Protein AF-A0A6M3JJK5-F1 (afdb_monomer_lite)

Sequence (252 aa):
ACDTSFIPKLIDKKKLRIALQEMTNPITDNRIQKSIEYWNSKGKPFPKHCIQNSKIIKRINSLLRRKIKREQLTLSKIVEATDLYYEFITSPLTTISKSVSMSQFILFDDTYVTKVKGKKIEIISWLDECLKGRDYLFKTYGKYVKNTNPELTEKIWKLWKDKKLYSNNKDATYMENNFRIAADKTATFIVENSHRIKLGRLEKTPLMFINYVFNAALNGGDTERIRPGSISNDYFYSEILPTYLKKNGFMN

pLDDT: mean 81.22, std 14.41, range [38.0, 96.38]

Secondary structure (DSSP, 8-state):
------------HHHHHHHHHHHSS----HHHHHHHHHHHHT-TTSPP---SS-HHHHHHHHHHHHHHHHH---HHHHHHHHHHHHHHHHSTT---SS---HHHHH---TT--EEETTEEE--S-HHHHHHT-HHHHHHHHS-PPP-S-HHHHHHHHHHHHHTTTTTT---HHHHHHHHHHHHHHHHHHHHHTTTTB-S-TTTTSHHHHHHHHHHHHHTTS-TTS--GGGTTSHHIIIIIHHHHHHHTTSB-

Organism: NCBI:txid1070528

Foldseek 3Di:
DDDDDPDPPPDPVVVVVVVVVVVVPPPQPVLLVVLLVLQQVLDPPEDHDDCPPDPVSVLSSVLVVCCCVPVVDDSVLSNQLSVLLSCQVPDPFAQWPGDDYSSVQSANDPPDFTQAPNDGDDDGHSSVQCSVDNVSNCVPRTNADDQPPVVQLVLLVVVCVVLVLPPDDPDPRSLSRLSSLLLVLLQVLLVVQVVFFPDDPVCSDSSNVVVLLVVLQCVPPCSNPRDSNCSNDPCSSVPSSQVSCVVVVRGD

Radius of gyration: 28.95 Å; chains: 1; bounding box: 74×27×110 Å

Structure (mmCIF, N/CA/C/O backbone):
data_AF-A0A6M3JJK5-F1
#
_entry.id   AF-A0A6M3JJK5-F1
#
loop_
_atom_site.group_PDB
_atom_site.id
_atom_site.type_symbol
_atom_site.label_atom_id
_atom_site.label_alt_id
_atom_site.label_comp_id
_atom_site.label_asym_id
_atom_site.label_entity_id
_atom_site.label_seq_id
_atom_site.pdbx_PDB_ins_code
_atom_site.Cartn_x
_atom_site.Cartn_y
_atom_site.Cartn_z
_atom_site.occupancy
_atom_site.B_iso_or_equiv
_atom_site.auth_seq_id
_atom_site.auth_comp_id
_atom_site.auth_asym_id
_atom_site.auth_atom_id
_atom_site.pdbx_PDB_model_num
ATOM 1 N N . ALA A 1 1 ? -47.079 -3.041 78.532 1.00 42.69 1 ALA A N 1
ATOM 2 C CA . ALA A 1 1 ? -46.567 -2.064 77.554 1.00 42.69 1 ALA A CA 1
ATOM 3 C C . ALA A 1 1 ? -45.743 -2.836 76.534 1.00 42.69 1 ALA A C 1
ATOM 5 O O . ALA A 1 1 ? -44.725 -3.395 76.917 1.00 42.69 1 ALA A O 1
ATOM 6 N N . CYS A 1 2 ? -46.234 -2.983 75.302 1.00 38.00 2 CYS A N 1
ATOM 7 C CA . CYS A 1 2 ? -45.480 -3.611 74.216 1.00 38.00 2 CYS A CA 1
ATOM 8 C C . CYS A 1 2 ? -44.881 -2.510 73.348 1.00 38.00 2 CYS A C 1
ATOM 10 O O . CYS A 1 2 ? -45.579 -1.585 72.937 1.00 38.00 2 CYS A O 1
ATOM 12 N N . ASP A 1 3 ? -43.576 -2.630 73.160 1.00 40.03 3 ASP A N 1
ATOM 13 C CA . ASP A 1 3 ? -42.671 -1.649 72.592 1.00 40.03 3 ASP A CA 1
ATOM 14 C C . ASP A 1 3 ? -42.948 -1.453 71.095 1.00 40.03 3 ASP A C 1
ATOM 16 O O . ASP A 1 3 ? -42.765 -2.350 70.268 1.00 40.03 3 ASP A O 1
ATOM 20 N N . THR A 1 4 ? -43.445 -0.272 70.747 1.00 45.28 4 THR A N 1
ATOM 21 C CA . THR A 1 4 ? -43.534 0.205 69.372 1.00 45.28 4 THR A CA 1
ATOM 22 C C . THR A 1 4 ? -42.221 0.878 69.012 1.00 45.28 4 THR A C 1
ATOM 24 O O . THR A 1 4 ? -41.920 1.928 69.572 1.00 45.28 4 THR A O 1
ATOM 27 N N . SER A 1 5 ? -41.498 0.331 68.030 1.00 41.41 5 SER A N 1
ATOM 28 C CA . SER A 1 5 ? -40.896 1.068 66.899 1.00 41.41 5 SER A CA 1
ATOM 29 C C . SER A 1 5 ? -39.566 0.464 66.432 1.00 41.41 5 SER A C 1
ATOM 31 O O . SER A 1 5 ? -38.472 0.914 66.760 1.00 41.41 5 SER A O 1
ATOM 33 N N . PHE A 1 6 ? -39.650 -0.524 65.541 1.00 43.56 6 PHE A N 1
ATOM 34 C CA . PHE A 1 6 ? -38.542 -0.803 64.633 1.00 43.56 6 PHE A CA 1
ATOM 35 C C . PHE A 1 6 ? -38.636 0.200 63.477 1.00 43.56 6 PHE A C 1
ATOM 37 O O . PHE A 1 6 ? -39.333 -0.035 62.493 1.00 43.56 6 PHE A O 1
ATOM 44 N N . ILE A 1 7 ? -37.995 1.362 63.616 1.00 40.81 7 ILE A N 1
ATOM 45 C CA . ILE A 1 7 ? -37.797 2.289 62.495 1.00 40.81 7 ILE A CA 1
ATOM 46 C C . ILE A 1 7 ? -36.499 1.865 61.800 1.00 40.81 7 ILE A C 1
ATOM 48 O O . ILE A 1 7 ? -35.428 1.984 62.403 1.00 40.81 7 ILE A O 1
ATOM 52 N N . PRO A 1 8 ? -36.530 1.376 60.546 1.00 46.81 8 PRO A N 1
ATOM 53 C CA . PRO A 1 8 ? -35.301 1.095 59.823 1.00 46.81 8 PRO A CA 1
ATOM 54 C C . PRO A 1 8 ? -34.540 2.407 59.632 1.00 46.81 8 PRO A C 1
ATOM 56 O O . PRO A 1 8 ? -35.089 3.381 59.113 1.00 46.81 8 PRO A O 1
ATOM 59 N N . LYS A 1 9 ? -33.269 2.436 60.054 1.00 55.72 9 LYS A N 1
ATOM 60 C CA . LYS A 1 9 ? -32.358 3.558 59.797 1.00 55.72 9 LYS A CA 1
ATOM 61 C C . LYS A 1 9 ? -32.434 3.920 58.314 1.00 55.72 9 LYS A C 1
ATOM 63 O O . LYS A 1 9 ? -32.141 3.081 57.464 1.00 55.72 9 LYS A O 1
ATOM 68 N N . LEU A 1 10 ? -32.825 5.165 58.031 1.00 51.75 10 LEU A N 1
ATOM 69 C CA . LEU A 1 10 ? -32.810 5.766 56.700 1.00 51.75 10 LEU A CA 1
ATOM 70 C C . LEU A 1 10 ? -31.465 5.464 56.036 1.00 51.75 10 LEU A C 1
ATOM 72 O O . LEU A 1 10 ? -30.429 6.010 56.417 1.00 51.75 10 LEU A O 1
ATOM 76 N N . ILE A 1 11 ? -31.490 4.559 55.059 1.00 59.38 11 ILE A N 1
ATOM 77 C CA . ILE A 1 11 ? -30.333 4.266 54.225 1.00 59.38 11 ILE A CA 1
ATOM 78 C C . ILE A 1 11 ? -29.973 5.577 53.529 1.00 59.38 11 ILE A C 1
ATOM 80 O O . ILE A 1 11 ? -30.791 6.156 52.811 1.00 59.38 11 ILE A O 1
ATOM 84 N N . ASP A 1 12 ? -28.758 6.059 53.785 1.00 73.06 12 ASP A N 1
ATOM 85 C CA . ASP A 1 12 ? -28.222 7.280 53.196 1.00 73.06 12 ASP A CA 1
ATOM 86 C C . ASP A 1 12 ? -28.379 7.210 51.670 1.00 73.06 12 ASP A C 1
ATOM 88 O O . ASP A 1 12 ? -27.720 6.416 50.991 1.00 73.06 12 ASP A O 1
ATOM 92 N N . LYS A 1 13 ? -29.277 8.042 51.124 1.00 64.75 13 LYS A N 1
ATOM 93 C CA . LYS A 1 13 ? -29.581 8.099 49.688 1.00 64.75 13 LYS A CA 1
ATOM 94 C C . LYS A 1 13 ? -28.320 8.311 48.850 1.00 64.75 13 LYS A C 1
ATOM 96 O O . LYS A 1 13 ? -28.284 7.871 47.703 1.00 64.75 13 LYS A O 1
ATOM 101 N N . LYS A 1 14 ? -27.277 8.946 49.400 1.00 66.25 14 LYS A N 1
ATOM 102 C CA . LYS A 1 14 ? -25.984 9.118 48.730 1.00 66.25 14 LYS A CA 1
ATOM 103 C C . LYS A 1 14 ? -25.238 7.789 48.624 1.00 66.25 14 LYS A C 1
ATOM 105 O O . LYS A 1 14 ? -24.772 7.462 47.537 1.00 66.25 14 LYS A O 1
ATOM 110 N N . LYS A 1 15 ? -25.196 6.994 49.697 1.00 69.25 15 LYS A N 1
ATOM 111 C CA . LYS A 1 15 ? -24.622 5.638 49.680 1.00 69.25 15 LYS A CA 1
ATOM 112 C C . LYS A 1 15 ? -25.417 4.697 48.783 1.00 69.25 15 LYS A C 1
ATOM 114 O O . LYS A 1 15 ? -24.808 3.959 48.023 1.00 69.25 15 LYS A O 1
ATOM 119 N N . LEU A 1 16 ? -26.750 4.781 48.793 1.00 66.88 16 LEU A N 1
ATOM 120 C CA . LEU A 1 16 ? -27.594 3.995 47.889 1.00 66.88 16 LEU A CA 1
ATOM 121 C C . LEU A 1 16 ? -27.356 4.382 46.423 1.00 66.88 16 LEU A C 1
ATOM 123 O O . LEU A 1 16 ? -27.277 3.515 45.565 1.00 66.88 16 LEU A O 1
ATOM 127 N N . ARG A 1 17 ? -27.194 5.675 46.121 1.00 64.94 17 ARG A N 1
ATOM 128 C CA . ARG A 1 17 ? -26.901 6.156 44.764 1.00 64.94 17 ARG A CA 1
ATOM 129 C C . ARG A 1 17 ? -25.501 5.764 44.294 1.00 64.94 17 ARG A C 1
ATOM 131 O O . ARG A 1 17 ? -25.358 5.435 43.124 1.00 64.94 17 ARG A O 1
ATOM 138 N N . ILE A 1 18 ? -24.505 5.776 45.183 1.00 63.81 18 ILE A N 1
ATOM 139 C CA . ILE A 1 18 ? -23.147 5.287 44.901 1.00 63.81 18 ILE A CA 1
ATOM 140 C C . ILE A 1 18 ? -23.178 3.774 44.676 1.00 63.81 18 ILE A C 1
ATOM 142 O O . ILE A 1 18 ? -22.729 3.331 43.631 1.00 63.81 18 ILE A O 1
ATOM 146 N N . ALA A 1 19 ? -23.819 3.003 45.558 1.00 62.94 19 ALA A N 1
ATOM 147 C CA . ALA A 1 19 ? -23.975 1.558 45.402 1.00 62.94 19 ALA A CA 1
ATOM 148 C C . ALA A 1 19 ? -24.755 1.195 44.128 1.00 62.94 19 ALA A C 1
ATOM 150 O O . ALA A 1 19 ? -24.374 0.279 43.413 1.00 62.94 19 ALA A O 1
ATOM 151 N N . LEU A 1 20 ? -25.802 1.949 43.778 1.00 56.47 20 LEU A N 1
ATOM 152 C CA . LEU A 1 20 ? -26.526 1.787 42.515 1.00 56.47 20 LEU A CA 1
ATOM 153 C C . LEU A 1 20 ? -25.678 2.209 41.311 1.00 56.47 20 LEU A C 1
ATOM 155 O O . LEU A 1 20 ? -25.793 1.580 40.269 1.00 56.47 20 LEU A O 1
ATOM 159 N N . GLN A 1 21 ? -24.816 3.226 41.414 1.00 53.41 21 GLN A N 1
ATOM 160 C CA . GLN A 1 21 ? -23.846 3.592 40.369 1.00 53.41 21 GLN A CA 1
ATOM 161 C C . GLN A 1 21 ? -22.723 2.559 40.216 1.00 53.41 21 GLN A C 1
ATOM 163 O O . GLN A 1 21 ? -22.265 2.326 39.102 1.00 53.41 21 GLN A O 1
ATOM 168 N N . GLU A 1 22 ? -22.312 1.912 41.303 1.00 49.53 22 GLU A N 1
ATOM 169 C CA . GLU A 1 22 ? -21.337 0.820 41.322 1.00 49.53 22 GLU A CA 1
ATOM 170 C C . GLU A 1 22 ? -21.951 -0.488 40.800 1.00 49.53 22 GLU A C 1
ATOM 172 O O . GLU A 1 22 ? -21.312 -1.194 40.028 1.00 49.53 22 GLU A O 1
ATOM 177 N N . MET A 1 23 ? -23.223 -0.762 41.108 1.00 45.88 23 MET A N 1
ATOM 178 C CA . MET A 1 23 ? -24.001 -1.881 40.556 1.00 45.88 23 MET A CA 1
ATOM 179 C C . MET A 1 23 ? -24.415 -1.654 39.095 1.00 45.88 23 MET A C 1
ATOM 181 O O . MET A 1 23 ? -24.559 -2.609 38.336 1.00 45.88 23 MET A O 1
ATOM 185 N N . THR A 1 24 ? -24.593 -0.397 38.674 1.00 45.97 24 THR A N 1
ATOM 186 C CA . THR A 1 24 ? -24.846 -0.023 37.269 1.00 45.97 24 THR A CA 1
ATOM 187 C C . THR A 1 24 ? -23.577 0.314 36.500 1.00 45.97 24 THR A C 1
ATOM 189 O O . THR A 1 24 ? -23.685 0.611 35.309 1.00 45.97 24 THR A O 1
ATOM 192 N N . ASN A 1 25 ? -22.391 0.214 37.117 1.00 43.12 25 ASN A N 1
ATOM 193 C CA . ASN A 1 25 ? -21.127 0.135 36.394 1.00 43.12 25 ASN A CA 1
ATOM 194 C C . ASN A 1 25 ? -21.145 -1.221 35.688 1.00 43.12 25 ASN A C 1
ATOM 196 O O . ASN A 1 25 ? -20.887 -2.261 36.294 1.00 43.12 25 ASN A O 1
ATOM 200 N N . PRO A 1 26 ? -21.592 -1.252 34.429 1.00 46.34 26 PRO A N 1
ATOM 201 C CA . PRO A 1 26 ? -22.109 -2.469 33.861 1.00 46.34 26 PRO A CA 1
ATOM 202 C C . PRO A 1 26 ? -20.890 -3.252 33.441 1.00 46.34 26 PRO A C 1
ATOM 204 O O . PRO A 1 26 ? -20.359 -2.850 32.406 1.00 46.34 26 PRO A O 1
ATOM 207 N N . ILE A 1 27 ? -20.471 -4.257 34.239 1.00 44.78 27 ILE A N 1
ATOM 208 C CA . ILE A 1 27 ? -19.353 -5.198 34.007 1.00 44.78 27 ILE A CA 1
ATOM 209 C C . ILE A 1 27 ? -18.682 -4.802 32.710 1.00 44.78 27 ILE A C 1
ATOM 211 O O . ILE A 1 27 ? -19.177 -5.167 31.633 1.00 44.78 27 ILE A O 1
ATOM 215 N N . THR A 1 28 ? -17.727 -3.871 32.801 1.00 54.31 28 THR A N 1
ATOM 216 C CA . THR A 1 28 ? -17.100 -3.305 31.613 1.00 54.31 28 THR A CA 1
ATOM 217 C C . THR A 1 28 ? -16.590 -4.512 30.871 1.00 54.31 28 THR A C 1
ATOM 219 O O . THR A 1 28 ? -15.738 -5.227 31.393 1.00 54.31 28 THR A O 1
ATOM 222 N N . ASP A 1 29 ? -17.225 -4.832 29.743 1.00 68.00 29 ASP A N 1
ATOM 223 C CA . ASP A 1 29 ? -16.881 -6.022 28.993 1.00 68.00 29 ASP A CA 1
ATOM 224 C C . ASP A 1 29 ? -15.382 -5.900 28.760 1.00 68.00 29 ASP A C 1
ATOM 226 O O . ASP A 1 29 ? -14.941 -4.924 28.149 1.00 68.00 29 ASP A O 1
ATOM 230 N N . ASN A 1 30 ? -14.600 -6.802 29.358 1.00 82.50 30 ASN A N 1
ATOM 231 C CA . ASN A 1 30 ? -13.151 -6.644 29.452 1.00 82.50 30 ASN A CA 1
ATOM 232 C C . ASN A 1 30 ? -12.548 -6.454 28.047 1.00 82.50 30 ASN A C 1
ATOM 234 O O . ASN A 1 30 ? -11.540 -5.779 27.867 1.00 82.50 30 ASN A O 1
ATOM 238 N N . ARG A 1 31 ? -13.233 -6.967 27.015 1.00 84.56 31 ARG A N 1
ATOM 239 C CA . ARG A 1 31 ? -12.906 -6.763 25.602 1.00 84.56 31 ARG A CA 1
ATOM 240 C C . ARG A 1 31 ? -12.982 -5.294 25.177 1.00 84.56 31 ARG A C 1
ATOM 242 O O . ARG A 1 31 ? -12.104 -4.837 24.456 1.00 84.56 31 ARG A O 1
ATOM 249 N N . ILE A 1 32 ? -13.994 -4.546 25.612 1.00 88.50 32 ILE A N 1
ATOM 250 C CA . ILE A 1 32 ? -14.171 -3.120 25.292 1.00 88.50 32 ILE A CA 1
ATOM 251 C C . ILE A 1 32 ? -13.033 -2.303 25.900 1.00 88.50 32 ILE A C 1
ATOM 253 O O . ILE A 1 32 ? -12.380 -1.542 25.190 1.00 88.50 32 ILE A O 1
ATOM 257 N N . GLN A 1 33 ? -12.768 -2.509 27.191 1.00 88.19 33 GLN A N 1
ATOM 258 C CA . GLN A 1 33 ? -11.701 -1.812 27.908 1.00 88.19 33 GLN A CA 1
ATOM 259 C C . GLN A 1 33 ? -10.335 -2.086 27.258 1.00 88.19 33 GLN A C 1
ATOM 261 O O . GLN A 1 33 ? -9.635 -1.149 26.874 1.00 88.19 33 GLN A O 1
ATOM 266 N N . LYS A 1 34 ? -10.023 -3.364 27.003 1.00 91.38 34 LYS A N 1
ATOM 267 C CA . LYS A 1 34 ? -8.801 -3.780 26.298 1.00 91.38 34 LYS A CA 1
ATOM 268 C C . LYS A 1 34 ? -8.699 -3.204 24.885 1.00 91.38 34 LYS A C 1
ATOM 270 O O . LYS A 1 34 ? -7.606 -2.863 24.450 1.00 91.38 34 LYS A O 1
ATOM 275 N N . SER A 1 35 ? -9.815 -3.056 24.169 1.00 92.75 35 SER A N 1
ATOM 276 C CA . SER A 1 35 ? -9.818 -2.446 22.831 1.00 92.75 35 SER A CA 1
ATOM 277 C C . SER A 1 35 ? -9.438 -0.962 22.880 1.00 92.75 35 SER A C 1
ATOM 279 O O . SER A 1 35 ? -8.701 -0.488 22.019 1.00 92.75 35 SER A O 1
ATOM 281 N N . ILE A 1 36 ? -9.913 -0.223 23.889 1.00 92.06 36 ILE A N 1
ATOM 282 C CA . ILE A 1 36 ? -9.576 1.198 24.084 1.00 92.06 36 ILE A CA 1
ATOM 283 C C . ILE A 1 36 ? -8.105 1.353 24.482 1.00 92.06 36 ILE A C 1
ATOM 285 O O . ILE A 1 36 ? -7.401 2.214 23.954 1.00 92.06 36 ILE A O 1
ATOM 289 N N . GLU A 1 37 ? -7.629 0.508 25.395 1.00 92.50 37 GLU A N 1
ATOM 290 C CA . GLU A 1 37 ? -6.223 0.475 25.809 1.00 92.50 37 GLU A CA 1
ATOM 291 C C . GLU A 1 37 ? -5.304 0.165 24.624 1.00 92.50 37 GLU A C 1
ATOM 293 O O . GLU A 1 37 ? -4.304 0.856 24.423 1.00 92.50 37 GLU A O 1
ATOM 298 N N . TYR A 1 38 ? -5.689 -0.802 23.787 1.00 95.00 38 TYR A N 1
ATOM 299 C CA . TYR A 1 38 ? -4.960 -1.141 22.571 1.00 95.00 38 TYR A CA 1
ATOM 300 C C . TYR A 1 38 ? -4.936 0.005 21.556 1.00 95.00 38 TYR A C 1
ATOM 302 O O . TYR A 1 38 ? -3.884 0.357 21.031 1.00 95.00 38 TYR A O 1
ATOM 310 N N . TRP A 1 39 ? -6.077 0.652 21.315 1.00 94.38 39 TRP A N 1
ATOM 311 C CA . TRP A 1 39 ? -6.135 1.835 20.457 1.00 94.38 39 TRP A CA 1
ATOM 312 C C . TRP A 1 39 ? -5.167 2.928 20.937 1.00 94.38 39 TRP A C 1
ATOM 314 O O . TRP A 1 39 ? -4.412 3.504 20.153 1.00 94.38 39 TRP A O 1
ATOM 324 N N . ASN A 1 40 ? -5.159 3.198 22.243 1.00 92.94 40 ASN A N 1
ATOM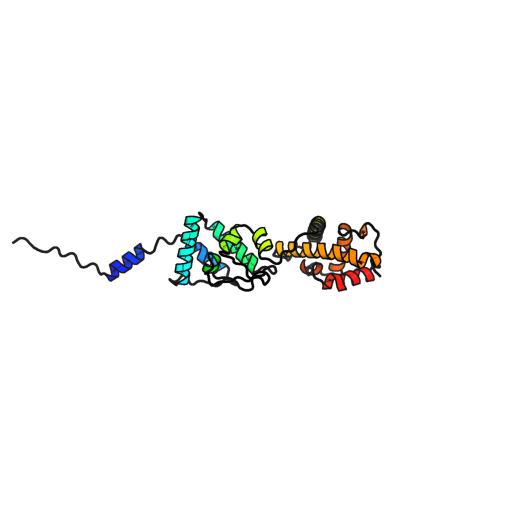 325 C CA . ASN A 1 40 ? -4.295 4.207 22.846 1.00 92.94 40 ASN A CA 1
ATOM 326 C C . ASN A 1 40 ? -2.803 3.839 22.789 1.00 92.94 40 ASN A C 1
ATOM 328 O O . ASN A 1 40 ? -1.966 4.748 22.734 1.00 92.94 40 ASN A O 1
ATOM 332 N N . SER A 1 41 ? -2.462 2.545 22.796 1.00 94.06 41 SER A N 1
ATOM 333 C CA . SER A 1 41 ? -1.073 2.071 22.759 1.00 94.06 41 SER A CA 1
ATOM 334 C C . SER A 1 41 ? -0.401 2.285 21.397 1.00 94.06 41 SER A C 1
ATOM 336 O O . SER A 1 41 ? 0.813 2.470 21.350 1.00 94.06 41 SER A O 1
ATOM 338 N N . LYS A 1 42 ? -1.172 2.369 20.300 1.00 92.75 42 LYS A N 1
ATOM 339 C CA . LYS A 1 42 ? -0.648 2.655 18.949 1.00 92.75 42 LYS A CA 1
ATOM 340 C C . LYS A 1 42 ? -0.009 4.033 18.797 1.00 92.75 42 LYS A C 1
ATOM 342 O O . LYS A 1 42 ? 0.836 4.228 17.928 1.00 92.75 42 LYS A O 1
ATOM 347 N N . GLY A 1 43 ? -0.392 4.998 19.631 1.00 89.56 43 GLY A N 1
ATOM 348 C CA . GLY A 1 43 ? 0.133 6.359 19.551 1.00 89.56 43 GLY A CA 1
ATOM 349 C C . GLY A 1 43 ? -0.264 7.079 18.257 1.00 89.56 43 GLY A C 1
ATOM 350 O O . GLY A 1 43 ? -1.320 6.830 17.679 1.00 89.56 43 GLY A O 1
ATOM 351 N N . LYS A 1 44 ? 0.563 8.032 17.809 1.00 87.06 44 LYS A N 1
ATOM 352 C CA . LYS A 1 44 ? 0.266 8.812 16.597 1.00 87.06 44 LYS A CA 1
ATOM 353 C C . LYS A 1 44 ? 0.217 7.889 15.362 1.00 87.06 44 LYS A C 1
ATOM 355 O O . LYS A 1 44 ? 1.032 6.974 15.280 1.00 87.06 44 LYS A O 1
ATOM 360 N N . PRO A 1 45 ? -0.690 8.134 14.396 1.00 88.88 45 PRO A N 1
ATOM 361 C CA . PRO A 1 45 ? -1.589 9.289 14.290 1.00 88.88 45 PRO A CA 1
ATOM 362 C C . PRO A 1 45 ? -2.947 9.116 14.996 1.00 88.88 45 PRO A C 1
ATOM 364 O O . PRO A 1 45 ? -3.815 9.972 14.828 1.00 88.88 45 PRO A O 1
ATOM 367 N N . PHE A 1 46 ? -3.181 8.050 15.766 1.00 91.19 46 PHE A N 1
ATOM 368 C CA . PHE A 1 46 ? -4.453 7.891 16.470 1.00 91.19 46 PHE A CA 1
ATOM 369 C C . PHE A 1 46 ? -4.608 8.917 17.603 1.00 91.19 46 PHE A C 1
ATOM 371 O O . PHE A 1 46 ? -3.673 9.140 18.381 1.00 91.19 46 PHE A O 1
ATOM 378 N N . PRO A 1 47 ? -5.791 9.547 17.736 1.00 87.00 47 PRO A N 1
ATOM 379 C CA . PRO A 1 47 ? -6.088 10.362 18.902 1.00 87.00 47 PRO A CA 1
ATOM 380 C C . PRO A 1 47 ? -6.215 9.457 20.132 1.00 87.00 47 PRO A C 1
ATOM 382 O O . PRO A 1 47 ? -6.879 8.416 20.078 1.00 87.00 47 PRO A O 1
ATOM 385 N N . LYS A 1 48 ? -5.590 9.871 21.238 1.00 87.62 48 LYS A N 1
ATOM 386 C CA . LYS A 1 48 ? -5.705 9.197 22.535 1.00 87.62 48 LYS A CA 1
ATOM 387 C C . LYS A 1 48 ? -7.042 9.538 23.190 1.00 87.62 48 LYS A C 1
ATOM 389 O O . LYS A 1 48 ? -7.445 10.700 23.203 1.00 87.62 48 LYS A O 1
ATOM 394 N N . HIS A 1 49 ? -7.681 8.545 23.797 1.00 83.94 49 HIS A N 1
ATOM 395 C CA . HIS A 1 49 ? -8.907 8.721 24.578 1.00 83.94 49 HIS A CA 1
ATOM 396 C C . HIS A 1 49 ? -8.591 8.601 26.066 1.00 83.94 49 HIS A C 1
ATOM 398 O O . HIS A 1 49 ? -8.054 7.584 26.504 1.00 83.94 49 HIS A O 1
ATOM 404 N N . CYS A 1 50 ? -8.925 9.624 26.855 1.00 76.69 50 CYS A N 1
ATOM 405 C CA . CYS A 1 50 ? -8.824 9.531 28.310 1.00 76.69 50 CYS A CA 1
ATOM 406 C C . CYS A 1 50 ? -9.888 8.555 28.824 1.00 76.69 50 CYS A C 1
ATOM 408 O O . CYS A 1 50 ? -11.070 8.756 28.557 1.00 76.69 50 CYS A O 1
ATOM 410 N N . ILE A 1 51 ? -9.467 7.521 29.559 1.00 70.69 51 ILE A N 1
ATOM 411 C CA . ILE A 1 51 ? -10.328 6.438 30.072 1.00 70.69 51 ILE A CA 1
ATOM 412 C C . ILE A 1 51 ? -11.293 6.941 31.166 1.00 70.69 51 ILE A C 1
ATOM 414 O O . ILE A 1 51 ? -12.299 6.300 31.466 1.00 70.69 51 ILE A O 1
ATOM 418 N N . GLN A 1 52 ? -11.044 8.125 31.731 1.00 72.25 52 GLN A N 1
ATOM 419 C CA . GLN A 1 52 ? -11.962 8.769 32.670 1.00 72.25 52 GLN A CA 1
ATOM 420 C C . GLN A 1 52 ? -13.310 9.056 31.990 1.00 72.25 52 GLN A C 1
ATOM 422 O O . GLN A 1 52 ? -13.346 9.373 30.803 1.00 72.25 52 GLN A O 1
ATOM 427 N N . ASN A 1 53 ? -14.403 8.934 32.754 1.00 66.19 53 ASN A N 1
ATOM 428 C CA . ASN A 1 53 ? -15.819 8.843 32.351 1.00 66.19 53 ASN A CA 1
ATOM 429 C C . ASN A 1 53 ? -16.347 9.979 31.432 1.00 66.19 53 ASN A C 1
ATOM 431 O O . ASN A 1 53 ? -17.246 10.742 31.791 1.00 66.19 53 ASN A O 1
ATOM 435 N N . SER A 1 54 ? -15.796 10.090 30.226 1.00 78.50 54 SER A N 1
ATOM 436 C CA . SER A 1 54 ? -16.065 11.138 29.248 1.00 78.50 54 SER A CA 1
ATOM 437 C C . SER A 1 54 ? -17.213 10.748 28.316 1.00 78.50 54 SER A C 1
ATOM 439 O O . SER A 1 54 ? -17.504 9.568 28.101 1.00 78.50 54 SER A O 1
ATOM 441 N N . LYS A 1 55 ? -17.873 11.748 27.712 1.00 83.62 55 LYS A N 1
ATOM 442 C CA . LYS A 1 55 ? -18.936 11.517 26.713 1.00 83.62 55 LYS A CA 1
ATOM 443 C C . LYS A 1 55 ? -18.446 10.636 25.551 1.00 83.62 55 LYS A C 1
ATOM 445 O O . LYS A 1 55 ? -19.197 9.791 25.070 1.00 83.62 55 LYS A O 1
ATOM 450 N N . ILE A 1 56 ? -17.184 10.800 25.148 1.00 83.56 56 ILE A N 1
ATOM 451 C CA . ILE A 1 56 ? -16.551 10.031 24.068 1.00 83.56 56 ILE A CA 1
ATOM 452 C C . ILE A 1 56 ? -16.381 8.562 24.473 1.00 83.56 56 ILE A C 1
ATOM 454 O O . ILE A 1 56 ? -16.818 7.687 23.731 1.00 83.56 56 ILE A O 1
ATOM 458 N N . ILE A 1 57 ? -15.847 8.274 25.666 1.00 86.31 57 ILE A N 1
ATOM 459 C CA . ILE A 1 57 ? -15.706 6.893 26.162 1.00 86.31 57 ILE A CA 1
ATOM 460 C C . ILE A 1 57 ? -17.067 6.211 26.309 1.00 86.31 57 ILE A C 1
ATOM 462 O O . ILE A 1 57 ? -17.231 5.076 25.868 1.00 86.31 57 ILE A O 1
ATOM 466 N N . LYS A 1 58 ? -18.081 6.904 26.845 1.00 86.06 58 LYS A N 1
ATOM 467 C CA . LYS A 1 58 ? -19.449 6.360 26.914 1.00 86.06 58 LYS A CA 1
ATOM 468 C C . LYS A 1 58 ? -19.984 5.988 25.529 1.00 86.06 58 LYS A C 1
ATOM 470 O O . LYS A 1 58 ? -20.598 4.930 25.376 1.00 86.06 58 LYS A O 1
ATOM 475 N N . ARG A 1 59 ? -19.725 6.824 24.515 1.00 88.06 59 ARG A N 1
ATOM 476 C CA . ARG A 1 59 ? -20.088 6.537 23.120 1.00 88.06 59 ARG A CA 1
ATOM 477 C C . ARG A 1 59 ? -19.332 5.320 22.588 1.00 88.06 59 ARG A C 1
ATOM 479 O O . ARG A 1 59 ? -19.978 4.422 22.059 1.00 88.06 59 ARG A O 1
ATOM 486 N N . ILE A 1 60 ? -18.011 5.256 22.762 1.00 90.50 60 ILE A N 1
ATOM 487 C CA . ILE A 1 60 ? -17.182 4.114 22.336 1.00 90.50 60 ILE A CA 1
ATOM 488 C C . ILE A 1 60 ? -17.685 2.815 22.979 1.00 90.50 60 ILE A C 1
ATOM 490 O O . ILE A 1 60 ? -17.941 1.846 22.268 1.00 90.50 60 ILE A O 1
ATOM 494 N N . ASN A 1 61 ? -17.915 2.816 24.295 1.00 89.88 61 ASN A N 1
ATOM 495 C CA . ASN A 1 61 ? -18.425 1.659 25.031 1.00 89.88 61 ASN A CA 1
ATOM 496 C C . ASN A 1 61 ? -19.774 1.186 24.485 1.00 89.88 61 ASN A C 1
ATOM 498 O O . ASN A 1 61 ? -19.974 -0.008 24.277 1.00 89.88 61 ASN A O 1
ATOM 502 N N . SER A 1 62 ? -20.697 2.116 24.226 1.00 90.19 62 SER A N 1
ATOM 503 C CA . SER A 1 62 ? -22.008 1.800 23.651 1.00 90.19 62 SER A CA 1
ATOM 504 C C . SER A 1 62 ? -21.891 1.191 22.248 1.00 90.19 62 SER A C 1
ATOM 506 O O . SER A 1 62 ? -22.504 0.156 21.969 1.00 90.19 62 SER A O 1
ATOM 508 N N . LEU A 1 63 ? -21.062 1.786 21.382 1.00 91.06 63 LEU A N 1
ATOM 509 C CA . LEU A 1 63 ? -20.847 1.321 20.011 1.00 91.06 63 LEU A CA 1
ATOM 510 C C . LEU A 1 63 ? -20.194 -0.067 19.974 1.00 91.06 63 LEU A C 1
ATOM 512 O O . LEU A 1 63 ? -20.725 -0.965 19.320 1.00 91.06 63 LEU A O 1
ATOM 516 N N . LEU A 1 64 ? -19.103 -0.275 20.720 1.00 90.75 64 LEU A N 1
ATOM 517 C CA . LEU A 1 64 ? -18.430 -1.575 20.793 1.00 90.75 64 LEU A CA 1
ATOM 518 C C . LEU A 1 64 ? -19.320 -2.642 21.415 1.00 90.75 64 LEU A C 1
ATOM 520 O O . LEU A 1 64 ? -19.402 -3.735 20.871 1.00 90.75 64 LEU A O 1
ATOM 524 N N . ARG A 1 65 ? -20.037 -2.339 22.506 1.00 91.00 65 ARG A N 1
ATOM 525 C CA . ARG A 1 65 ? -20.967 -3.299 23.122 1.00 91.00 65 ARG A CA 1
ATOM 526 C C . ARG A 1 65 ? -22.026 -3.755 22.122 1.00 91.00 65 ARG A C 1
ATOM 528 O O . ARG A 1 65 ? -22.322 -4.946 22.046 1.00 91.00 65 ARG A O 1
ATOM 535 N N . ARG A 1 66 ? -22.582 -2.824 21.338 1.00 89.69 66 ARG A N 1
ATOM 536 C CA . ARG A 1 66 ? -23.561 -3.137 20.290 1.00 89.69 66 ARG A CA 1
ATOM 537 C C . ARG A 1 66 ? -22.947 -4.005 19.190 1.00 89.69 66 ARG A C 1
ATOM 539 O O . ARG A 1 66 ? -23.550 -5.012 18.833 1.00 89.69 66 ARG A O 1
ATOM 546 N N . LYS A 1 67 ? -21.762 -3.642 18.691 1.00 89.38 67 LYS A N 1
ATOM 547 C CA . LYS A 1 67 ? -21.040 -4.381 17.643 1.00 89.38 67 LYS A CA 1
ATOM 548 C C . LYS A 1 67 ? -20.643 -5.788 18.091 1.00 89.38 67 LYS A C 1
ATOM 550 O O . LYS A 1 67 ? -21.013 -6.754 17.438 1.00 89.38 67 LYS A O 1
ATOM 555 N N . ILE A 1 68 ? -20.008 -5.917 19.255 1.00 89.31 68 ILE A N 1
ATOM 556 C CA . ILE A 1 68 ? -19.632 -7.200 19.866 1.00 89.31 68 ILE A CA 1
ATOM 557 C C . ILE A 1 68 ? -20.850 -8.109 20.030 1.00 89.31 68 ILE A C 1
ATOM 559 O O . ILE A 1 68 ? -20.785 -9.273 19.658 1.00 89.31 68 ILE A O 1
ATOM 563 N N . LYS A 1 69 ? -21.976 -7.590 20.539 1.00 87.75 69 LYS A N 1
ATOM 564 C CA . LYS A 1 69 ? -23.189 -8.397 20.725 1.00 87.75 69 LYS A CA 1
ATOM 565 C C . LYS A 1 69 ? -23.829 -8.813 19.396 1.00 87.75 69 LYS A C 1
ATOM 567 O O . LYS A 1 69 ? -24.274 -9.947 19.273 1.00 87.75 69 LYS A O 1
ATOM 572 N N . ARG A 1 70 ? -23.921 -7.896 18.429 1.00 88.56 70 ARG A N 1
ATOM 573 C CA . ARG A 1 70 ? -24.613 -8.134 17.152 1.00 88.56 70 ARG A CA 1
ATOM 574 C C . ARG A 1 70 ? -23.820 -9.051 16.223 1.00 88.56 70 ARG A C 1
ATOM 576 O O . ARG A 1 70 ? -24.405 -9.917 15.590 1.00 88.56 70 ARG A O 1
ATOM 583 N N . GLU A 1 71 ? -22.513 -8.839 16.135 1.00 88.06 71 GLU A N 1
ATOM 584 C CA . GLU A 1 71 ? -21.634 -9.479 15.147 1.00 88.06 71 GLU A CA 1
ATOM 585 C C . GLU A 1 71 ? -20.705 -10.524 15.778 1.00 88.06 71 GLU A C 1
ATOM 587 O O . GLU A 1 71 ? -19.848 -11.085 15.100 1.00 88.06 71 GLU A O 1
ATOM 592 N N . GLN A 1 72 ? -20.864 -10.788 17.081 1.00 86.69 72 GLN A N 1
ATOM 593 C CA . GLN A 1 72 ? -20.040 -11.731 17.847 1.00 86.69 72 GLN A CA 1
ATOM 594 C C . GLN A 1 72 ? -18.535 -11.444 17.708 1.00 86.69 72 GLN A C 1
ATOM 596 O O . GLN A 1 72 ? -17.709 -12.355 17.622 1.00 86.69 72 GLN A O 1
ATOM 601 N N . LEU A 1 73 ? -18.160 -10.159 17.667 1.00 87.88 73 LEU A N 1
ATOM 602 C CA . LEU A 1 73 ? -16.763 -9.759 17.506 1.00 87.88 73 LEU A CA 1
ATOM 603 C C . LEU A 1 73 ? -15.931 -10.159 18.728 1.00 87.88 73 LEU A C 1
ATOM 605 O O . LEU A 1 73 ? -16.256 -9.844 19.877 1.00 87.88 73 LEU A O 1
ATOM 609 N N . THR A 1 74 ? -14.817 -10.835 18.460 1.00 90.56 74 THR A N 1
ATOM 610 C CA . THR A 1 74 ? -13.795 -11.150 19.457 1.00 90.56 74 THR A CA 1
ATOM 611 C C . THR A 1 74 ? -12.849 -9.965 19.633 1.00 90.56 74 THR A C 1
ATOM 613 O O . THR A 1 74 ? -12.739 -9.099 18.764 1.00 90.56 74 THR A O 1
ATOM 616 N N . LEU A 1 75 ? -12.120 -9.937 20.753 1.00 90.06 75 LEU A N 1
ATOM 617 C CA . LEU A 1 75 ? -11.071 -8.938 20.958 1.00 90.06 75 LEU A CA 1
ATOM 618 C C . LEU A 1 75 ? -9.993 -9.014 19.864 1.00 90.06 75 LEU A C 1
ATOM 620 O O . LEU A 1 75 ? -9.562 -7.964 19.399 1.00 90.06 75 LEU A O 1
ATOM 624 N N . SER A 1 76 ? -9.588 -10.217 19.421 1.00 91.38 76 SER A N 1
ATOM 625 C CA . SER A 1 76 ? -8.538 -10.326 18.393 1.00 91.38 76 SER A CA 1
ATOM 626 C C . SER A 1 76 ? -8.984 -9.717 17.067 1.00 91.38 76 SER A C 1
ATOM 628 O O . SER A 1 76 ? -8.234 -8.934 16.507 1.00 91.38 76 SER A O 1
ATOM 630 N N . LYS A 1 77 ? -10.236 -9.924 16.635 1.00 94.25 77 LYS A N 1
ATOM 631 C CA . LYS A 1 77 ? -10.759 -9.288 15.413 1.00 94.25 77 LYS A CA 1
ATOM 632 C C . LYS A 1 77 ? -10.734 -7.760 15.483 1.00 94.25 77 LYS A C 1
ATOM 634 O O . LYS A 1 77 ? -10.421 -7.102 14.497 1.00 94.25 77 LYS A O 1
ATOM 639 N N . ILE A 1 78 ? -11.057 -7.182 16.643 1.00 94.38 78 ILE A N 1
ATOM 640 C CA . ILE A 1 78 ? -11.006 -5.723 16.836 1.00 94.38 78 ILE A CA 1
ATOM 641 C C . ILE A 1 78 ? -9.554 -5.229 16.781 1.00 94.38 78 ILE A C 1
ATOM 643 O O . ILE A 1 78 ? -9.276 -4.202 16.162 1.00 94.38 78 ILE A O 1
ATOM 647 N N . VAL A 1 79 ? -8.634 -5.963 17.410 1.00 95.25 79 VAL A N 1
ATOM 648 C CA . VAL A 1 79 ? -7.192 -5.683 17.398 1.00 95.25 79 VAL A CA 1
ATOM 649 C C . VAL A 1 79 ? -6.625 -5.765 15.979 1.00 95.25 79 VAL A C 1
ATOM 651 O O . VAL A 1 79 ? -6.013 -4.804 15.527 1.00 95.25 79 VAL A O 1
ATOM 654 N N . GLU A 1 80 ? -6.908 -6.841 15.248 1.00 94.88 80 GLU A N 1
ATOM 655 C CA . GLU A 1 80 ? -6.493 -7.050 13.855 1.00 94.88 80 GLU A CA 1
ATOM 656 C C . GLU A 1 80 ? -7.017 -5.937 12.938 1.00 94.88 80 GLU A C 1
ATOM 658 O O . GLU A 1 80 ? -6.265 -5.365 12.151 1.00 94.88 80 GLU A O 1
ATOM 663 N N . ALA A 1 81 ? -8.292 -5.562 13.076 1.00 96.38 81 ALA A N 1
ATOM 664 C CA . ALA A 1 81 ? -8.865 -4.458 12.312 1.00 96.38 81 ALA A CA 1
ATOM 665 C C . ALA A 1 81 ? -8.223 -3.105 12.668 1.00 96.38 81 ALA A C 1
ATOM 667 O O . ALA A 1 81 ? -8.009 -2.268 11.792 1.00 96.38 81 ALA A O 1
ATOM 668 N N . THR A 1 82 ? -7.892 -2.890 13.945 1.00 95.75 82 THR A N 1
ATOM 669 C CA . THR A 1 82 ? -7.189 -1.685 14.411 1.00 95.75 82 THR A CA 1
ATOM 670 C C . THR A 1 82 ? -5.773 -1.620 13.837 1.00 95.75 82 THR A C 1
ATOM 672 O O . THR A 1 82 ? -5.339 -0.552 13.407 1.00 95.75 82 THR A O 1
ATOM 675 N N . ASP A 1 83 ? -5.069 -2.753 13.792 1.00 94.81 83 ASP A N 1
ATOM 676 C CA . ASP A 1 83 ? -3.732 -2.873 13.205 1.00 94.81 83 ASP A CA 1
ATOM 677 C C . ASP A 1 83 ? -3.744 -2.568 11.723 1.00 94.81 83 ASP A C 1
ATOM 679 O O . ASP A 1 83 ? -2.962 -1.740 11.260 1.00 94.81 83 ASP A O 1
ATOM 683 N N . LEU A 1 84 ? -4.678 -3.179 11.002 1.00 93.62 84 LEU A N 1
ATOM 684 C CA . LEU A 1 84 ? -4.829 -2.959 9.578 1.00 93.62 84 LEU A CA 1
ATOM 685 C C . LEU A 1 84 ? -5.195 -1.501 9.269 1.00 93.62 84 LEU A C 1
ATOM 687 O O . LEU A 1 84 ? -4.649 -0.911 8.337 1.00 93.62 84 LEU A O 1
ATOM 691 N N . TYR A 1 85 ? -6.080 -0.886 10.055 1.00 94.25 85 TYR A N 1
ATOM 692 C CA . TYR A 1 85 ? -6.396 0.528 9.877 1.00 94.25 85 TYR A CA 1
ATOM 693 C C . TYR A 1 85 ? -5.183 1.422 10.148 1.00 94.25 85 TYR A C 1
ATOM 695 O O . TYR A 1 85 ? -4.920 2.346 9.380 1.00 94.25 85 TYR A O 1
ATOM 703 N N . TYR A 1 86 ? -4.426 1.138 11.213 1.00 92.56 86 TYR A N 1
ATOM 704 C CA . TYR A 1 86 ? -3.202 1.864 11.547 1.00 92.56 86 TYR A CA 1
ATOM 705 C C . TYR A 1 86 ? -2.162 1.750 10.426 1.00 92.56 86 TYR A C 1
ATOM 707 O O . TYR A 1 86 ? -1.618 2.764 9.983 1.00 92.56 86 TYR A O 1
ATOM 715 N N . GLU A 1 87 ? -1.927 0.534 9.930 1.00 89.50 87 GLU A N 1
ATOM 716 C CA . GLU A 1 87 ? -1.082 0.263 8.766 1.00 89.50 87 GLU A CA 1
ATOM 717 C C . GLU A 1 87 ? -1.555 1.081 7.561 1.00 89.50 87 GLU A C 1
ATOM 719 O O . GLU A 1 87 ? -0.775 1.817 6.960 1.00 89.50 87 GLU A O 1
ATOM 724 N N . PHE A 1 88 ? -2.849 1.023 7.245 1.00 89.31 88 PHE A N 1
ATOM 725 C CA . PHE A 1 88 ? -3.410 1.717 6.097 1.00 89.31 88 PHE A CA 1
ATOM 726 C C . PHE A 1 88 ? -3.181 3.226 6.159 1.00 89.31 88 PHE A C 1
ATOM 728 O O . PHE A 1 88 ? -2.696 3.799 5.189 1.00 89.31 88 PHE A O 1
ATOM 735 N N . ILE A 1 89 ? -3.477 3.882 7.285 1.00 89.81 89 ILE A N 1
ATOM 736 C CA . ILE A 1 89 ? -3.345 5.345 7.392 1.00 89.81 89 ILE A CA 1
ATOM 737 C C . ILE A 1 89 ? -1.903 5.834 7.540 1.00 89.81 89 ILE A C 1
ATOM 739 O O . ILE A 1 89 ? -1.641 7.010 7.295 1.00 89.81 89 ILE A O 1
ATOM 743 N N . THR A 1 90 ? -0.983 4.967 7.963 1.00 86.75 90 THR A N 1
ATOM 744 C CA . THR A 1 90 ? 0.455 5.280 8.021 1.00 86.75 90 THR A CA 1
ATOM 745 C C . THR A 1 90 ? 1.186 4.904 6.735 1.00 86.75 90 THR A C 1
ATOM 747 O O . THR A 1 90 ? 2.299 5.377 6.503 1.00 86.75 90 THR A O 1
ATOM 750 N N . SER A 1 91 ? 0.553 4.114 5.867 1.00 85.25 91 SER A N 1
ATOM 751 C CA . SER A 1 91 ? 1.104 3.751 4.571 1.00 85.25 91 SER A CA 1
ATOM 752 C C . SER A 1 91 ? 1.166 4.962 3.630 1.00 85.25 91 SER A C 1
ATOM 754 O O . SER A 1 91 ? 0.201 5.727 3.526 1.00 85.25 91 SER A O 1
ATOM 756 N N . PRO A 1 92 ? 2.239 5.107 2.831 1.00 79.19 92 PRO A N 1
ATOM 757 C CA . PRO A 1 92 ? 2.300 6.092 1.743 1.00 79.19 92 PRO A CA 1
ATOM 758 C C . PRO A 1 92 ? 1.216 5.888 0.667 1.00 79.19 92 PRO A C 1
ATOM 760 O O . PRO A 1 92 ? 0.985 6.775 -0.159 1.00 79.19 92 PRO A O 1
ATOM 763 N N . LEU A 1 93 ? 0.546 4.730 0.658 1.00 82.06 93 LEU A N 1
ATOM 764 C CA . LEU A 1 93 ? -0.564 4.439 -0.246 1.00 82.06 93 LEU A CA 1
ATOM 765 C C . LEU A 1 93 ? -1.915 4.950 0.262 1.00 82.06 93 LEU A C 1
ATOM 767 O O . LEU A 1 93 ? -2.902 4.832 -0.467 1.00 82.06 93 LEU A O 1
ATOM 771 N N . THR A 1 94 ? -1.995 5.518 1.466 1.00 83.62 94 THR A N 1
ATOM 772 C CA . THR A 1 94 ? -3.256 6.065 1.967 1.00 83.62 94 THR A CA 1
ATOM 773 C C . THR A 1 94 ? -3.770 7.195 1.076 1.00 83.62 94 THR A C 1
ATOM 775 O O . THR A 1 94 ? -3.012 7.997 0.519 1.00 83.62 94 THR A O 1
ATOM 778 N N . THR A 1 95 ? -5.090 7.267 0.928 1.00 82.25 95 THR A N 1
ATOM 779 C CA . THR A 1 95 ? -5.761 8.432 0.327 1.00 82.25 95 THR A CA 1
ATOM 780 C C . THR A 1 95 ? -6.553 9.234 1.349 1.00 82.25 95 THR A C 1
ATOM 782 O O . THR A 1 95 ? -7.128 10.266 1.000 1.00 82.25 95 THR A O 1
ATOM 785 N N . ILE A 1 96 ? -6.557 8.789 2.608 1.00 79.81 96 ILE A N 1
ATOM 786 C CA . ILE A 1 96 ? -7.177 9.507 3.712 1.00 79.81 96 ILE A CA 1
ATOM 787 C C . ILE A 1 96 ? -6.182 10.548 4.221 1.00 79.81 96 ILE A C 1
ATOM 789 O O . ILE A 1 96 ? -5.030 10.236 4.511 1.00 79.81 96 ILE A O 1
ATOM 793 N N . SER A 1 97 ? -6.638 11.788 4.366 1.00 69.69 97 SER A N 1
ATOM 794 C CA . SER A 1 97 ? -5.808 12.901 4.837 1.00 69.69 97 SER A CA 1
ATOM 795 C C . SER A 1 97 ? -5.747 13.047 6.360 1.00 69.69 97 SER A C 1
ATOM 797 O O . SER A 1 97 ? -4.857 13.725 6.868 1.00 69.69 97 SER A O 1
ATOM 799 N N . LYS A 1 98 ? -6.694 12.460 7.102 1.00 77.00 98 LYS A N 1
ATOM 800 C CA . LYS A 1 98 ? -6.796 12.573 8.562 1.00 77.00 98 LYS A CA 1
ATOM 801 C C . LYS A 1 98 ? -7.158 11.234 9.192 1.00 77.00 98 LYS A C 1
ATOM 803 O O . LYS A 1 98 ? -8.083 10.566 8.739 1.00 77.00 98 LYS A O 1
ATOM 808 N N . SER A 1 99 ? -6.463 10.876 10.267 1.00 84.00 99 SER A N 1
ATOM 809 C CA . SER A 1 99 ? -6.875 9.764 11.120 1.00 84.00 99 SER A CA 1
ATOM 810 C C . SER A 1 99 ? -8.228 10.065 11.773 1.00 84.00 99 SER A C 1
ATOM 812 O O . SER A 1 99 ? -8.633 11.220 11.926 1.00 84.00 99 SER A O 1
ATOM 814 N N . VAL A 1 100 ? -8.936 9.007 12.160 1.00 87.62 100 VAL A N 1
ATOM 815 C CA . VAL A 1 100 ? -10.250 9.108 12.807 1.00 87.62 100 VAL A CA 1
ATOM 816 C C . VAL A 1 100 ? -10.133 8.756 14.282 1.00 87.62 100 VAL A C 1
ATOM 818 O O . VAL A 1 100 ? -9.195 8.077 14.694 1.00 87.62 100 VAL A O 1
ATOM 821 N N . SER A 1 101 ? -11.087 9.214 15.088 1.00 89.50 101 SER A N 1
ATOM 822 C CA . SER A 1 101 ? -11.234 8.758 16.475 1.00 89.50 101 SER A CA 1
ATOM 823 C C . SER A 1 101 ? -11.751 7.322 16.549 1.00 89.50 101 SER A C 1
ATOM 825 O O . SER A 1 101 ? -12.362 6.834 15.605 1.00 89.50 101 SER A O 1
ATOM 827 N N . MET A 1 102 ? -11.594 6.655 17.695 1.00 92.06 102 MET A N 1
ATOM 828 C CA . MET A 1 102 ? -12.085 5.283 17.859 1.00 92.06 102 MET A CA 1
ATOM 829 C C . MET A 1 102 ? -13.609 5.197 17.680 1.00 92.06 102 MET A C 1
ATOM 831 O O . MET A 1 102 ? -14.106 4.249 17.082 1.00 92.06 102 MET A O 1
ATOM 835 N N . SER A 1 103 ? -14.370 6.207 18.122 1.00 89.69 103 SER A N 1
ATOM 836 C CA . SER A 1 103 ? -15.817 6.237 17.876 1.00 89.69 103 SER A CA 1
ATOM 837 C C . SER A 1 103 ? -16.146 6.269 16.385 1.00 89.69 103 SER A C 1
ATOM 839 O O . SER A 1 103 ? -17.031 5.536 15.966 1.00 89.69 103 SER A O 1
ATOM 841 N N . GLN A 1 104 ? -15.414 7.065 15.601 1.00 88.19 104 GLN A N 1
ATOM 842 C CA . GLN A 1 104 ? -15.569 7.156 14.143 1.00 88.19 104 GLN A CA 1
ATOM 843 C C . GLN A 1 104 ? -15.040 5.915 13.418 1.00 88.19 104 GLN A C 1
ATOM 845 O O . GLN A 1 104 ? -15.584 5.522 12.395 1.00 88.19 104 GLN A O 1
ATOM 850 N N . PHE A 1 105 ? -14.010 5.267 13.964 1.00 92.50 105 PHE A N 1
ATOM 851 C CA . PHE A 1 105 ? -13.534 3.982 13.467 1.00 92.50 105 PHE A CA 1
ATOM 852 C C . PHE A 1 105 ? -14.643 2.923 13.538 1.00 92.50 105 PHE A C 1
ATOM 854 O O . PHE A 1 105 ? -14.844 2.184 12.581 1.00 92.50 105 PHE A O 1
ATOM 861 N N . ILE A 1 106 ? -15.406 2.887 14.636 1.00 91.88 106 ILE A N 1
ATOM 862 C CA . ILE A 1 106 ? -16.491 1.916 14.833 1.00 91.88 106 ILE A CA 1
ATOM 863 C C . ILE A 1 106 ? -17.751 2.295 14.050 1.00 91.88 106 ILE A C 1
ATOM 865 O O . ILE A 1 106 ? -18.403 1.417 13.487 1.00 91.88 106 ILE A O 1
ATOM 869 N N . LEU A 1 107 ? -18.130 3.573 14.065 1.00 87.00 107 LEU A N 1
ATOM 870 C CA . LEU A 1 107 ? -19.304 4.078 13.362 1.00 87.00 107 LEU A CA 1
ATOM 871 C C . LEU A 1 107 ? -19.183 5.589 13.158 1.00 87.00 107 LEU A C 1
ATOM 873 O O . LEU A 1 107 ? -19.121 6.359 14.126 1.00 87.00 107 LEU A O 1
ATOM 877 N N . PHE A 1 108 ? -19.204 6.009 11.901 1.00 77.69 108 PHE A N 1
ATOM 878 C CA . PHE A 1 108 ? -19.288 7.415 11.553 1.00 77.69 108 PHE A CA 1
ATOM 879 C C . PHE A 1 108 ? -20.620 8.019 11.996 1.00 77.69 108 PHE A C 1
ATOM 881 O O . PHE A 1 108 ? -21.647 7.347 12.055 1.00 77.69 108 PHE A O 1
ATOM 888 N N . ASP A 1 109 ? -20.582 9.287 12.394 1.00 68.50 109 ASP A N 1
ATOM 889 C CA . ASP A 1 109 ? -21.808 10.064 12.531 1.00 68.50 109 ASP A CA 1
ATOM 890 C C . ASP A 1 109 ? -22.282 10.522 11.147 1.00 68.50 109 ASP A C 1
ATOM 892 O O . ASP A 1 109 ? -21.485 10.611 10.212 1.00 68.50 109 ASP A O 1
ATOM 896 N N . ASP A 1 110 ? -23.570 10.844 11.030 1.00 64.81 110 ASP A N 1
ATOM 897 C CA . ASP A 1 110 ? -24.191 11.294 9.773 1.00 64.81 110 ASP A CA 1
ATOM 898 C C . ASP A 1 110 ? -23.539 12.574 9.214 1.00 64.81 110 ASP A C 1
ATOM 900 O O . ASP A 1 110 ? -23.715 12.932 8.052 1.00 64.81 110 ASP A O 1
ATOM 904 N N . THR A 1 111 ? -22.765 13.279 10.044 1.00 60.06 111 THR A N 1
ATOM 905 C CA . THR A 1 111 ? -22.046 14.500 9.677 1.00 60.06 111 THR A CA 1
ATOM 906 C C . THR A 1 111 ? -20.639 14.242 9.133 1.00 60.06 111 THR A C 1
ATOM 908 O O . THR A 1 111 ? -20.019 15.156 8.580 1.00 60.06 111 THR A O 1
ATOM 911 N N . TYR A 1 112 ? -20.110 13.023 9.263 1.00 63.72 112 TYR A N 1
ATOM 912 C CA . TYR A 1 112 ? -18.743 12.713 8.879 1.00 63.72 112 TYR A CA 1
ATOM 913 C C . TYR A 1 112 ? -18.665 12.262 7.424 1.00 63.72 112 TYR A C 1
ATOM 915 O O . TYR A 1 112 ? -19.045 11.153 7.060 1.00 63.72 112 TYR A O 1
ATOM 923 N N . VAL A 1 113 ? -18.067 13.106 6.586 1.00 61.53 113 VAL A N 1
ATOM 924 C CA . VAL A 1 113 ? -17.771 12.771 5.191 1.00 61.53 113 VAL A CA 1
ATOM 925 C C . VAL A 1 113 ? -16.293 12.424 5.058 1.00 61.53 113 VAL A C 1
ATOM 927 O O . VAL A 1 113 ? -15.429 13.302 5.147 1.00 61.53 113 VAL A O 1
ATOM 930 N N . THR A 1 114 ? -15.991 11.155 4.776 1.00 63.31 114 THR A N 1
ATOM 931 C CA . THR A 1 114 ? -14.630 10.757 4.396 1.00 63.31 114 THR A CA 1
ATOM 932 C C . THR A 1 114 ? -14.397 11.073 2.917 1.00 63.31 114 THR A C 1
ATOM 934 O O . THR A 1 114 ? -15.185 10.705 2.045 1.00 63.31 114 THR A O 1
ATOM 937 N N . LYS A 1 115 ? -13.293 11.758 2.603 1.00 58.03 115 LYS A N 1
ATOM 938 C CA . LYS A 1 115 ? -12.825 11.919 1.219 1.00 58.03 115 LYS A CA 1
ATOM 939 C C . LYS A 1 115 ? -11.783 10.848 0.916 1.00 58.03 115 LYS A C 1
ATOM 941 O O . LYS A 1 115 ? -10.774 10.769 1.609 1.00 58.03 115 LYS A O 1
ATOM 946 N N . VAL A 1 116 ? -12.011 10.069 -0.135 1.00 61.94 116 VAL A N 1
ATOM 947 C CA . VAL A 1 116 ? -11.113 9.009 -0.616 1.00 61.94 116 VAL A CA 1
ATOM 948 C C . VAL A 1 116 ? -10.846 9.282 -2.089 1.00 61.94 116 VAL A C 1
ATOM 950 O O . VAL A 1 116 ? -11.783 9.468 -2.864 1.00 61.94 116 VAL A O 1
ATOM 953 N N . LYS A 1 117 ? -9.572 9.345 -2.494 1.00 60.34 117 LYS A N 1
ATOM 954 C CA . LYS A 1 117 ? -9.176 9.663 -3.887 1.00 60.34 117 LYS A CA 1
ATOM 955 C C . LYS A 1 117 ? -9.834 10.949 -4.434 1.00 60.34 117 LYS A C 1
ATOM 957 O O . LYS A 1 117 ? -10.199 11.018 -5.602 1.00 60.34 117 LYS A O 1
ATOM 962 N N . GLY A 1 118 ? -10.055 11.953 -3.580 1.00 61.31 118 GLY A N 1
ATOM 963 C CA . GLY A 1 118 ? -10.726 13.207 -3.958 1.00 61.31 118 GLY A CA 1
ATOM 964 C C . GLY A 1 118 ? -12.245 13.104 -4.169 1.00 61.31 118 GLY A C 1
ATOM 965 O O . GLY A 1 118 ? -12.894 14.132 -4.346 1.00 61.31 118 GLY A O 1
ATOM 966 N N . LYS A 1 119 ? -12.832 11.904 -4.084 1.00 62.81 119 LYS A N 1
ATOM 967 C CA . LYS A 1 119 ? -14.280 11.675 -4.150 1.00 62.81 119 LYS A CA 1
ATOM 968 C C . LYS A 1 119 ? -14.863 11.566 -2.740 1.00 62.81 119 LYS A C 1
ATOM 970 O O . LYS A 1 119 ? -14.201 11.077 -1.821 1.00 62.81 119 LYS A O 1
ATOM 975 N N . LYS A 1 120 ? -16.100 12.034 -2.554 1.00 65.19 120 LYS A N 1
ATOM 976 C CA . LYS A 1 120 ? -16.870 11.743 -1.337 1.00 65.19 120 LYS A CA 1
ATOM 977 C C . LYS A 1 120 ? -17.267 10.269 -1.407 1.00 65.19 120 LYS A C 1
ATOM 979 O O . LYS A 1 120 ? -17.987 9.893 -2.326 1.00 65.19 120 LYS A O 1
ATOM 984 N N . ILE A 1 121 ? -16.742 9.449 -0.501 1.00 68.25 121 ILE A N 1
ATOM 985 C CA . ILE A 1 121 ? -17.173 8.058 -0.346 1.00 68.25 121 ILE A CA 1
ATOM 986 C C . ILE A 1 121 ? -17.804 7.951 1.033 1.00 68.25 121 ILE A C 1
ATOM 988 O O . ILE A 1 121 ? -17.186 8.320 2.033 1.00 68.25 121 ILE A O 1
ATOM 992 N N . GLU A 1 122 ? -19.038 7.463 1.074 1.00 69.75 122 GLU A N 1
ATOM 993 C CA . GLU A 1 122 ? -19.736 7.185 2.322 1.00 69.75 122 GLU A CA 1
ATOM 994 C C . GLU A 1 122 ? -19.172 5.898 2.915 1.00 69.75 122 GLU A C 1
ATOM 996 O O . GLU A 1 122 ? -19.493 4.787 2.500 1.00 69.75 122 GLU A O 1
ATOM 1001 N N . ILE A 1 123 ? -18.251 6.062 3.857 1.00 78.12 123 ILE A N 1
ATOM 1002 C CA . ILE A 1 123 ? -17.781 4.972 4.703 1.00 78.12 123 ILE A CA 1
ATOM 1003 C C . ILE A 1 123 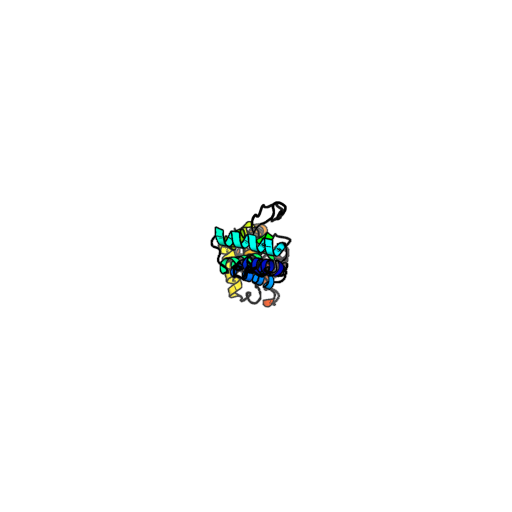? -18.610 5.059 5.970 1.00 78.12 123 ILE A C 1
ATOM 1005 O O . ILE A 1 123 ? -18.674 6.121 6.581 1.00 78.12 123 ILE A O 1
ATOM 1009 N N . ILE A 1 124 ? -19.243 3.953 6.351 1.00 81.00 124 ILE A N 1
ATOM 1010 C CA . ILE A 1 124 ? -20.095 3.886 7.545 1.00 81.00 124 ILE A CA 1
ATOM 1011 C C . ILE A 1 124 ? -19.263 3.481 8.768 1.00 81.00 124 ILE A C 1
ATOM 1013 O O . ILE A 1 124 ? -19.460 4.004 9.862 1.00 81.00 124 ILE A O 1
ATOM 1017 N N . SER A 1 125 ? -18.295 2.579 8.591 1.00 89.88 125 SER A N 1
ATOM 1018 C CA . SER A 1 125 ? -17.450 2.064 9.669 1.00 89.88 125 SER A CA 1
ATOM 1019 C C . SER A 1 125 ? -16.107 1.586 9.128 1.00 89.88 125 SER A C 1
ATOM 1021 O O . SER A 1 125 ? -16.061 0.658 8.325 1.00 89.88 125 SER A O 1
ATOM 1023 N N . TRP A 1 126 ? -15.000 2.172 9.590 1.00 92.44 126 TRP A N 1
ATOM 1024 C CA . TRP A 1 126 ? -13.671 1.656 9.244 1.00 92.44 126 TRP A CA 1
ATOM 1025 C C . TRP A 1 126 ? -13.400 0.281 9.847 1.00 92.44 126 TRP A C 1
ATOM 1027 O O . TRP A 1 126 ? -12.677 -0.498 9.234 1.00 92.44 126 TRP A O 1
ATOM 1037 N N . LEU A 1 127 ? -13.984 -0.029 11.006 1.00 94.81 127 LEU A N 1
ATOM 1038 C CA . LEU A 1 127 ? -13.920 -1.359 11.604 1.00 94.81 127 LEU A CA 1
ATOM 1039 C C . LEU A 1 127 ? -14.456 -2.402 10.620 1.00 94.81 127 LEU A C 1
ATOM 1041 O O . LEU A 1 127 ? -13.753 -3.361 10.315 1.00 94.81 127 LEU A O 1
ATOM 1045 N N . ASP A 1 128 ? -15.645 -2.174 10.063 1.00 93.56 128 ASP A N 1
ATOM 1046 C CA . ASP A 1 128 ? -16.263 -3.105 9.112 1.00 93.56 128 ASP A CA 1
ATOM 1047 C C . ASP A 1 128 ? -15.457 -3.212 7.812 1.00 93.56 128 ASP A C 1
ATOM 1049 O O . ASP A 1 128 ? -15.256 -4.310 7.294 1.00 93.56 128 ASP A O 1
ATOM 1053 N N . GLU A 1 129 ? -14.944 -2.089 7.299 1.00 93.00 129 GLU A N 1
ATOM 1054 C CA . GLU A 1 129 ? -14.097 -2.099 6.103 1.00 93.00 129 GLU A CA 1
ATOM 1055 C C . GLU A 1 129 ? -12.779 -2.855 6.324 1.00 93.00 129 GLU A C 1
ATOM 1057 O O . GLU A 1 129 ? -12.323 -3.568 5.431 1.00 93.00 129 GLU A O 1
ATOM 1062 N N . CYS A 1 130 ? -12.178 -2.755 7.512 1.00 94.44 130 CYS A N 1
ATOM 1063 C CA . CYS A 1 130 ? -10.952 -3.483 7.843 1.00 94.44 130 CYS A CA 1
ATOM 1064 C C . CYS A 1 130 ? -11.207 -4.984 8.034 1.00 94.44 130 CYS A C 1
ATOM 1066 O O . CYS A 1 130 ? -10.370 -5.800 7.652 1.00 94.44 130 CYS A O 1
ATOM 1068 N N . LEU A 1 131 ? -12.376 -5.375 8.551 1.00 94.25 131 LEU A N 1
ATOM 1069 C CA . LEU A 1 131 ? -12.749 -6.787 8.699 1.00 94.25 131 LEU A CA 1
ATOM 1070 C C . LEU A 1 131 ? -12.924 -7.519 7.355 1.00 94.25 131 LEU A C 1
ATOM 1072 O O . LEU A 1 131 ? -12.815 -8.742 7.320 1.00 94.25 131 LEU A O 1
ATOM 1076 N N . LYS A 1 132 ? -13.133 -6.799 6.243 1.00 93.44 132 LYS A N 1
ATOM 1077 C CA . LYS A 1 132 ? -13.131 -7.368 4.877 1.00 93.44 132 LYS A CA 1
ATOM 1078 C C . LYS A 1 132 ? -11.731 -7.758 4.387 1.00 93.44 132 LYS A C 1
ATOM 1080 O O . LYS A 1 132 ? -11.596 -8.406 3.351 1.00 93.44 132 LYS A O 1
ATOM 1085 N N . GLY A 1 133 ? -10.693 -7.375 5.126 1.00 89.44 133 GLY A N 1
ATOM 1086 C CA . GLY A 1 133 ? -9.319 -7.767 4.874 1.00 89.44 133 GLY A CA 1
ATOM 1087 C C . GLY A 1 133 ? -8.489 -6.710 4.155 1.00 89.44 133 GLY A C 1
ATOM 1088 O O . GLY A 1 133 ? -8.969 -5.740 3.562 1.00 89.44 133 GLY A O 1
ATOM 1089 N N . ARG A 1 134 ? -7.180 -6.936 4.222 1.00 86.50 134 ARG A N 1
ATOM 1090 C CA . ARG A 1 134 ? -6.145 -5.993 3.807 1.00 86.50 134 ARG A CA 1
ATOM 1091 C C . ARG A 1 134 ? -6.193 -5.645 2.324 1.00 86.50 134 ARG A C 1
ATOM 1093 O O . ARG A 1 134 ? -6.233 -4.470 1.969 1.00 86.50 134 ARG A O 1
ATOM 1100 N N . ASP A 1 135 ? -6.250 -6.651 1.459 1.00 81.75 135 ASP A N 1
ATOM 1101 C CA . ASP A 1 135 ? -6.288 -6.449 0.009 1.00 81.75 135 ASP A CA 1
ATOM 1102 C C . ASP A 1 135 ? -7.483 -5.608 -0.427 1.00 81.75 135 ASP A C 1
ATOM 1104 O O . ASP A 1 135 ? -7.345 -4.713 -1.263 1.00 81.75 135 ASP A O 1
ATOM 1108 N N . TYR A 1 136 ? -8.654 -5.882 0.148 1.00 87.94 136 TYR A N 1
ATOM 1109 C CA . TYR A 1 136 ? -9.862 -5.114 -0.114 1.00 87.94 136 TYR A CA 1
ATOM 1110 C C . TYR A 1 136 ? -9.676 -3.648 0.300 1.00 87.94 136 TYR A C 1
ATOM 1112 O O . TYR A 1 136 ? -9.967 -2.748 -0.493 1.00 87.94 136 TYR A O 1
ATOM 1120 N N . LEU A 1 137 ? -9.141 -3.403 1.502 1.00 89.00 137 LEU A N 1
ATOM 1121 C CA . LEU A 1 137 ? -8.947 -2.060 2.044 1.00 89.00 137 LEU A CA 1
ATOM 1122 C C . LEU A 1 137 ? -8.026 -1.217 1.148 1.00 89.00 137 LEU A C 1
ATOM 1124 O O . LEU A 1 137 ? -8.393 -0.118 0.725 1.00 89.00 137 LEU A O 1
ATOM 1128 N N . PHE A 1 138 ? -6.854 -1.751 0.793 1.00 85.56 138 PHE A N 1
ATOM 1129 C CA . PHE A 1 138 ? -5.877 -1.043 -0.036 1.00 85.56 138 PHE A CA 1
ATOM 1130 C C . PHE A 1 138 ? -6.345 -0.867 -1.488 1.00 85.56 138 PHE A C 1
ATOM 1132 O O . PHE A 1 138 ? -6.122 0.200 -2.061 1.00 85.56 138 PHE A O 1
ATOM 1139 N N . LYS A 1 139 ? -7.043 -1.847 -2.081 1.00 81.19 139 LYS A N 1
ATOM 1140 C CA . LYS A 1 139 ? -7.625 -1.713 -3.433 1.00 81.19 139 LYS A CA 1
ATOM 1141 C C . LYS A 1 139 ? -8.705 -0.631 -3.480 1.00 81.19 139 LYS A C 1
ATOM 1143 O O . LYS A 1 139 ? -8.687 0.239 -4.356 1.00 81.19 139 LYS A O 1
ATOM 1148 N N . THR A 1 140 ? -9.626 -0.667 -2.523 1.00 84.44 140 THR A N 1
ATOM 1149 C CA . THR A 1 140 ? -10.792 0.223 -2.495 1.00 84.44 140 THR A CA 1
ATOM 1150 C C . THR A 1 140 ? -10.365 1.646 -2.146 1.00 84.44 140 THR A C 1
ATOM 1152 O O . THR A 1 140 ? -10.604 2.585 -2.916 1.00 84.44 140 THR A O 1
ATOM 1155 N N . TYR A 1 141 ? -9.635 1.801 -1.040 1.00 85.88 141 TYR A N 1
ATOM 1156 C CA . TYR A 1 141 ? -9.365 3.101 -0.431 1.00 85.88 141 TYR A CA 1
ATOM 1157 C C . TYR A 1 141 ? -7.928 3.605 -0.627 1.00 85.88 141 TYR A C 1
ATOM 1159 O O . TYR A 1 141 ? -7.681 4.800 -0.473 1.00 85.88 141 TYR A O 1
ATOM 1167 N N . GLY A 1 142 ? -6.969 2.752 -0.989 1.00 84.69 142 GLY A N 1
ATOM 1168 C CA . GLY A 1 142 ? -5.573 3.141 -1.219 1.00 84.69 142 GLY A CA 1
ATOM 1169 C C . GLY A 1 142 ? -5.269 3.570 -2.658 1.00 84.69 142 GLY A C 1
ATOM 1170 O O . GLY A 1 142 ? -6.079 3.405 -3.571 1.00 84.69 142 GLY A O 1
ATOM 1171 N N . LYS A 1 143 ? -4.061 4.094 -2.889 1.00 81.62 143 LYS A N 1
ATOM 1172 C CA . LYS A 1 143 ? -3.480 4.396 -4.215 1.00 81.62 143 LYS A CA 1
ATOM 1173 C C . LYS A 1 143 ? -2.934 3.136 -4.898 1.00 81.62 143 LYS A C 1
ATOM 1175 O O . LYS A 1 143 ? -1.821 3.130 -5.424 1.00 81.62 143 LYS A O 1
ATOM 1180 N N . TYR A 1 144 ? -3.687 2.048 -4.819 1.00 79.25 144 TYR A N 1
ATOM 1181 C CA . TYR A 1 144 ? -3.258 0.763 -5.340 1.00 79.25 144 TYR A CA 1
ATOM 1182 C C . TYR A 1 144 ? -3.450 0.709 -6.855 1.00 79.25 144 TYR A C 1
ATOM 1184 O O . TYR A 1 144 ? -4.529 1.019 -7.365 1.00 79.25 144 TYR A O 1
ATOM 1192 N N . VAL A 1 145 ? -2.394 0.333 -7.566 1.00 81.38 145 VAL A N 1
ATOM 1193 C CA . VAL A 1 145 ? -2.368 0.239 -9.023 1.00 81.38 145 VAL A CA 1
ATOM 1194 C C . VAL A 1 145 ? -2.773 -1.174 -9.433 1.00 81.38 145 VAL A 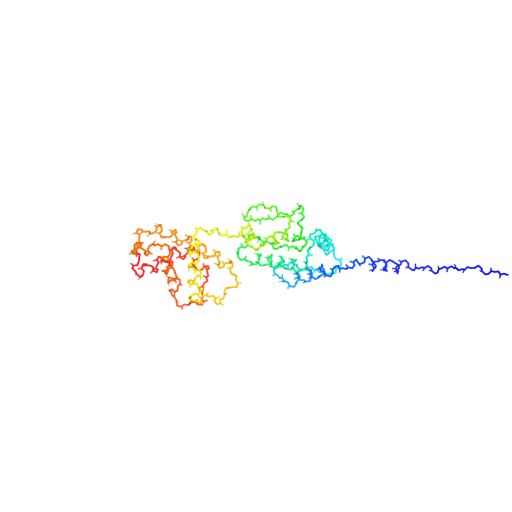C 1
ATOM 1196 O O . VAL A 1 145 ? -2.362 -2.174 -8.826 1.00 81.38 145 VAL A O 1
ATOM 1199 N N . LYS A 1 146 ? -3.633 -1.257 -10.454 1.00 82.38 146 LYS A N 1
ATOM 1200 C CA . LYS A 1 146 ? -4.027 -2.530 -11.059 1.00 82.38 146 LYS A CA 1
ATOM 1201 C C . LYS A 1 146 ? -2.774 -3.188 -11.633 1.00 82.38 146 LYS A C 1
ATOM 1203 O O . LYS A 1 146 ? -2.038 -2.552 -12.369 1.00 82.38 146 LYS A O 1
ATOM 1208 N N . ASN A 1 147 ? -2.547 -4.456 -11.312 1.00 84.44 147 ASN A N 1
ATOM 1209 C CA . ASN A 1 147 ? -1.428 -5.198 -11.878 1.00 84.44 147 ASN A CA 1
ATOM 1210 C C . ASN A 1 147 ? -1.752 -5.589 -13.327 1.00 84.44 147 ASN A C 1
ATOM 1212 O O . ASN A 1 147 ? -2.405 -6.608 -13.548 1.00 84.44 147 ASN A O 1
ATOM 1216 N N . THR A 1 148 ? -1.384 -4.750 -14.298 1.00 90.31 148 THR A N 1
ATOM 1217 C CA . THR A 1 148 ? -1.646 -5.045 -15.717 1.00 90.31 148 THR A CA 1
ATOM 1218 C C . THR A 1 148 ? -0.604 -5.982 -16.326 1.00 90.31 148 THR A C 1
ATOM 1220 O O . THR A 1 148 ? -0.911 -6.681 -17.286 1.00 90.31 148 THR A O 1
ATOM 1223 N N . ASN A 1 149 ? 0.575 -6.079 -15.702 1.00 90.62 149 ASN A N 1
ATOM 1224 C CA . ASN A 1 149 ? 1.691 -6.927 -16.119 1.00 90.62 149 ASN A CA 1
ATOM 1225 C C . ASN A 1 149 ? 2.129 -7.870 -14.973 1.00 90.62 149 ASN A C 1
ATOM 1227 O O . ASN A 1 149 ? 3.176 -7.646 -14.349 1.00 90.62 149 ASN A O 1
ATOM 1231 N N . PRO A 1 150 ? 1.344 -8.921 -14.656 1.00 91.06 150 PRO A N 1
ATOM 1232 C CA . PRO A 1 150 ? 1.584 -9.767 -13.487 1.00 91.06 150 PRO A CA 1
ATOM 1233 C C . PRO A 1 150 ? 2.904 -10.540 -13.540 1.00 91.06 150 PRO A C 1
ATOM 1235 O O . PRO A 1 150 ? 3.653 -10.501 -12.567 1.00 91.06 150 PRO A O 1
ATOM 1238 N N . GLU A 1 151 ? 3.235 -11.150 -14.679 1.00 93.19 151 GLU A N 1
ATOM 1239 C CA . GLU A 1 151 ? 4.488 -11.901 -14.859 1.00 93.19 151 GLU A CA 1
ATOM 1240 C C . GLU A 1 151 ? 5.725 -11.007 -14.692 1.00 93.19 151 GLU A C 1
ATOM 1242 O O . GLU A 1 151 ? 6.723 -11.386 -14.077 1.00 93.19 151 GLU A O 1
ATOM 1247 N N . LEU A 1 152 ? 5.656 -9.776 -15.206 1.00 92.06 152 LEU A N 1
ATOM 1248 C CA . LEU A 1 152 ? 6.743 -8.813 -15.074 1.00 92.06 152 LEU A CA 1
ATOM 1249 C C . LEU A 1 152 ? 6.883 -8.326 -13.630 1.00 92.06 152 LEU A C 1
ATOM 1251 O O . LEU A 1 152 ? 7.999 -8.235 -13.124 1.00 92.06 152 LEU A O 1
ATOM 1255 N N . THR A 1 153 ? 5.765 -8.068 -12.949 1.00 93.00 153 THR A N 1
ATOM 1256 C CA . THR A 1 153 ? 5.757 -7.721 -11.521 1.00 93.00 153 THR A CA 1
ATOM 1257 C C . THR A 1 153 ? 6.407 -8.824 -10.683 1.00 93.00 153 THR A C 1
ATOM 1259 O O . THR A 1 153 ? 7.238 -8.537 -9.819 1.00 93.00 153 THR A O 1
ATOM 1262 N N . GLU A 1 154 ? 6.084 -10.088 -10.961 1.00 91.75 154 GLU A N 1
ATOM 1263 C CA . GLU A 1 154 ? 6.696 -11.239 -10.295 1.00 91.75 154 GLU A CA 1
ATOM 1264 C C . GLU A 1 154 ? 8.201 -11.329 -10.581 1.00 91.75 154 GLU A C 1
ATOM 1266 O O . GLU A 1 154 ? 9.003 -11.528 -9.664 1.00 91.75 154 GLU A O 1
ATOM 1271 N N . LYS A 1 155 ? 8.617 -11.092 -11.830 1.00 92.75 155 LYS A N 1
ATOM 1272 C CA . LYS A 1 155 ? 10.037 -11.059 -12.193 1.00 92.75 155 LYS A CA 1
ATOM 1273 C C . LYS A 1 155 ? 10.800 -9.944 -11.474 1.00 92.75 155 LYS A C 1
ATOM 1275 O O . LYS A 1 155 ? 11.903 -10.191 -10.989 1.00 92.75 155 LYS A O 1
ATOM 1280 N N . ILE A 1 156 ? 10.222 -8.745 -11.360 1.00 91.69 156 ILE A N 1
ATOM 1281 C CA . ILE A 1 156 ? 10.794 -7.635 -10.579 1.00 91.69 156 ILE A CA 1
ATOM 1282 C C . ILE A 1 156 ? 10.959 -8.060 -9.122 1.00 91.69 156 ILE A C 1
ATOM 1284 O O . ILE A 1 156 ? 12.029 -7.875 -8.548 1.00 91.69 156 ILE A O 1
ATOM 1288 N N . TRP A 1 157 ? 9.929 -8.674 -8.538 1.00 90.25 157 TRP A N 1
ATOM 1289 C CA . TRP A 1 157 ? 9.966 -9.156 -7.160 1.00 90.25 157 TRP 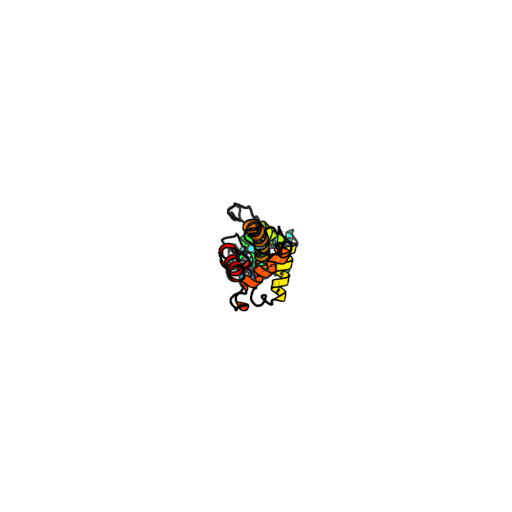A CA 1
ATOM 1290 C C . TRP A 1 157 ? 11.085 -10.181 -6.936 1.00 90.25 157 TRP A C 1
ATOM 1292 O O . TRP A 1 157 ? 11.844 -10.074 -5.969 1.00 90.25 157 TRP A O 1
ATOM 1302 N N . LYS A 1 158 ? 11.233 -11.143 -7.854 1.00 89.81 158 LYS A N 1
ATOM 1303 C CA . LYS A 1 158 ? 12.307 -12.141 -7.819 1.00 89.81 158 LYS A CA 1
ATOM 1304 C C . LYS A 1 158 ? 13.689 -11.490 -7.907 1.00 89.81 158 LYS A C 1
ATOM 1306 O O . LYS A 1 158 ? 14.515 -11.719 -7.032 1.00 89.81 158 LYS A O 1
ATOM 1311 N N . LEU A 1 159 ? 13.911 -10.609 -8.885 1.00 88.31 159 LEU A N 1
ATOM 1312 C CA . LEU A 1 159 ? 15.179 -9.883 -9.032 1.00 88.31 159 LEU A CA 1
ATOM 1313 C C . LEU A 1 159 ? 15.511 -9.037 -7.798 1.00 88.31 159 LEU A C 1
ATOM 1315 O O . LEU A 1 159 ? 16.668 -8.968 -7.386 1.00 88.31 159 LEU A O 1
ATOM 1319 N N . TRP A 1 160 ? 14.502 -8.420 -7.182 1.00 86.94 160 TRP A N 1
ATOM 1320 C CA . TRP A 1 160 ? 14.675 -7.636 -5.963 1.00 86.94 160 TRP A CA 1
ATOM 1321 C C . TRP A 1 160 ? 15.171 -8.487 -4.789 1.00 86.94 160 TRP A C 1
ATOM 1323 O O . TRP A 1 160 ? 16.063 -8.068 -4.046 1.00 86.94 160 TRP A O 1
ATOM 1333 N N . LYS A 1 161 ? 14.614 -9.696 -4.642 1.00 84.75 161 LYS A N 1
ATOM 1334 C CA . LYS A 1 161 ? 15.038 -10.679 -3.637 1.00 84.75 161 LYS A CA 1
ATOM 1335 C C . LYS A 1 161 ? 16.433 -11.225 -3.922 1.00 84.75 161 LYS A C 1
ATOM 1337 O O . LYS A 1 161 ? 17.274 -11.205 -3.026 1.00 84.75 161 LYS A O 1
ATOM 1342 N N . ASP A 1 162 ? 16.687 -11.660 -5.154 1.00 84.69 162 ASP A N 1
ATOM 1343 C CA . ASP A 1 162 ? 17.949 -12.291 -5.559 1.00 84.69 162 ASP A CA 1
ATOM 1344 C C . ASP A 1 162 ? 19.138 -11.338 -5.367 1.00 84.69 162 ASP A C 1
ATOM 1346 O O . ASP A 1 162 ? 20.206 -11.741 -4.907 1.00 84.69 162 ASP A O 1
ATOM 1350 N N . LYS A 1 163 ? 18.935 -10.040 -5.629 1.00 76.38 163 LYS A N 1
ATOM 1351 C CA . LYS A 1 163 ? 19.946 -8.995 -5.414 1.00 76.38 163 LYS A CA 1
ATOM 1352 C C . LYS A 1 163 ? 20.064 -8.523 -3.957 1.00 76.38 163 LYS A C 1
ATOM 1354 O O . LYS A 1 163 ? 20.779 -7.561 -3.693 1.00 76.38 163 LYS A O 1
ATOM 1359 N N . LYS A 1 164 ? 19.373 -9.174 -3.012 1.00 73.56 164 LYS A N 1
ATOM 1360 C CA . LYS A 1 164 ? 19.364 -8.853 -1.572 1.00 73.56 164 LYS A CA 1
ATOM 1361 C C . LYS A 1 164 ? 19.021 -7.387 -1.256 1.00 73.56 164 LYS A C 1
ATOM 1363 O O . LYS A 1 164 ? 19.375 -6.882 -0.196 1.00 73.56 164 LYS A O 1
ATOM 1368 N N . LEU A 1 165 ? 18.237 -6.720 -2.109 1.00 72.06 165 LEU A N 1
ATOM 1369 C CA . LEU A 1 165 ? 17.811 -5.317 -1.942 1.00 72.06 165 LEU A CA 1
ATOM 1370 C C . LEU A 1 165 ? 16.678 -5.153 -0.901 1.00 72.06 165 LEU A C 1
ATOM 1372 O O . LEU A 1 165 ? 15.964 -4.149 -0.859 1.00 72.06 165 LEU A O 1
ATOM 1376 N N . TYR A 1 166 ? 16.449 -6.182 -0.085 1.00 63.84 166 TYR A N 1
ATOM 1377 C CA . TYR A 1 166 ? 15.320 -6.287 0.837 1.00 63.84 166 TYR A CA 1
ATOM 1378 C C . TYR A 1 166 ? 15.605 -5.671 2.217 1.00 63.84 166 TYR A C 1
ATOM 1380 O O . TYR A 1 166 ? 14.685 -5.522 3.017 1.00 63.84 166 TYR A O 1
ATOM 1388 N N . SER A 1 167 ? 16.852 -5.287 2.508 1.00 53.59 167 SER A N 1
ATOM 1389 C CA . SER A 1 167 ? 17.324 -5.064 3.883 1.00 53.59 167 SER A CA 1
ATOM 1390 C C . SER A 1 167 ? 16.659 -3.914 4.655 1.00 53.59 167 SER A C 1
ATOM 1392 O O . SER A 1 167 ? 16.798 -3.887 5.870 1.00 53.59 167 SER A O 1
ATOM 1394 N N . ASN A 1 168 ? 15.884 -3.014 4.026 1.00 52.75 168 ASN A N 1
ATOM 1395 C CA . ASN A 1 168 ? 15.383 -1.803 4.704 1.00 52.75 168 ASN A CA 1
ATOM 1396 C C . ASN A 1 168 ? 13.908 -1.406 4.470 1.00 52.75 168 ASN A C 1
ATOM 1398 O O . ASN A 1 168 ? 13.486 -0.358 4.964 1.00 52.75 168 ASN A O 1
ATOM 1402 N N . ASN A 1 169 ? 13.085 -2.187 3.759 1.00 56.19 169 ASN A N 1
ATOM 1403 C CA . ASN A 1 169 ? 11.700 -1.774 3.464 1.00 56.19 169 ASN A CA 1
ATOM 1404 C C . ASN A 1 169 ? 10.671 -2.496 4.344 1.00 56.19 169 ASN A C 1
ATOM 1406 O O . ASN A 1 169 ? 10.440 -3.690 4.197 1.00 56.19 169 ASN A O 1
ATOM 1410 N N . LYS A 1 170 ? 10.032 -1.739 5.245 1.00 58.09 170 LYS A N 1
ATOM 1411 C CA . LYS A 1 170 ? 9.103 -2.254 6.269 1.00 58.09 170 LYS A CA 1
ATOM 1412 C C . LYS A 1 170 ? 7.677 -2.561 5.772 1.00 58.09 170 LYS A C 1
ATOM 1414 O O . LYS A 1 170 ? 6.917 -3.156 6.523 1.00 58.09 170 LYS A O 1
ATOM 1419 N N . ASP A 1 171 ? 7.307 -2.179 4.546 1.00 69.31 171 ASP A N 1
ATOM 1420 C CA . ASP A 1 171 ? 5.942 -2.346 4.009 1.00 69.31 171 ASP A CA 1
ATOM 1421 C C . ASP A 1 171 ? 5.958 -3.124 2.679 1.00 69.31 171 ASP A C 1
ATOM 1423 O O . ASP A 1 171 ? 6.331 -2.600 1.621 1.00 69.31 171 ASP A O 1
ATOM 1427 N N . ALA A 1 172 ? 5.539 -4.392 2.742 1.00 70.19 172 ALA A N 1
ATOM 1428 C CA . ALA A 1 172 ? 5.491 -5.299 1.597 1.00 70.19 172 ALA A CA 1
ATOM 1429 C C . ALA A 1 172 ? 4.500 -4.850 0.508 1.00 70.19 172 ALA A C 1
ATOM 1431 O O . ALA A 1 172 ? 4.724 -5.124 -0.668 1.00 70.19 172 ALA A O 1
ATOM 1432 N N . THR A 1 173 ? 3.440 -4.117 0.852 1.00 69.75 173 THR A N 1
ATOM 1433 C CA . THR A 1 173 ? 2.436 -3.669 -0.130 1.00 69.75 173 THR A CA 1
ATOM 1434 C C . THR A 1 173 ? 2.795 -2.366 -0.779 1.00 69.75 173 THR A C 1
ATOM 1436 O O . THR A 1 173 ? 2.538 -2.201 -1.969 1.00 69.75 173 THR A O 1
ATOM 1439 N N . TYR A 1 174 ? 3.455 -1.468 -0.055 1.00 76.88 174 TYR A N 1
ATOM 1440 C CA . TYR A 1 174 ? 4.116 -0.355 -0.714 1.00 76.88 174 TYR A CA 1
ATOM 1441 C C . TYR A 1 174 ? 5.135 -0.857 -1.744 1.00 76.88 174 TYR A C 1
ATOM 1443 O O . TYR A 1 174 ? 5.173 -0.357 -2.870 1.00 76.88 174 TYR A O 1
ATOM 1451 N N . MET A 1 175 ? 5.925 -1.876 -1.393 1.00 83.69 175 MET A N 1
ATOM 1452 C CA . MET A 1 175 ? 6.871 -2.503 -2.316 1.00 83.69 175 MET A CA 1
ATOM 1453 C C . MET A 1 175 ? 6.163 -3.121 -3.527 1.00 83.69 175 MET A C 1
ATOM 1455 O O . MET A 1 175 ? 6.487 -2.778 -4.662 1.00 83.69 175 MET A O 1
ATOM 1459 N N . GLU A 1 176 ? 5.156 -3.959 -3.292 1.00 85.94 176 GLU A N 1
ATOM 1460 C CA . GLU A 1 176 ? 4.385 -4.605 -4.354 1.00 85.94 176 GLU A CA 1
ATOM 1461 C C . GLU A 1 176 ? 3.737 -3.581 -5.301 1.00 85.94 176 GLU A C 1
ATOM 1463 O O . GLU A 1 176 ? 3.812 -3.721 -6.522 1.00 85.94 176 GLU A O 1
ATOM 1468 N N . ASN A 1 177 ? 3.153 -2.507 -4.761 1.00 87.12 177 ASN A N 1
AT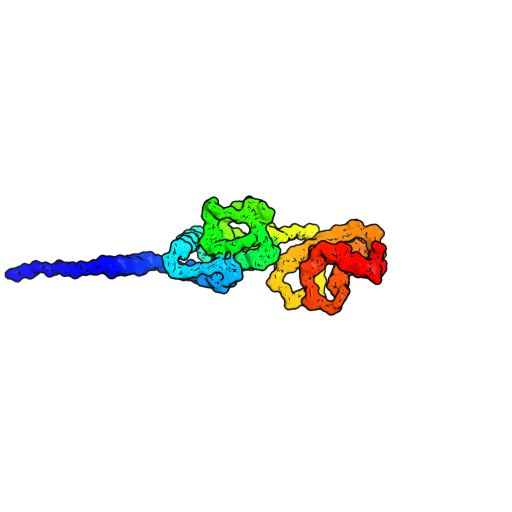OM 1469 C CA . ASN A 1 177 ? 2.542 -1.456 -5.570 1.00 87.12 177 ASN A CA 1
ATOM 1470 C C . ASN A 1 177 ? 3.573 -0.732 -6.446 1.00 87.12 177 ASN A C 1
ATOM 1472 O O . ASN A 1 177 ? 3.302 -0.452 -7.611 1.00 87.12 177 ASN A O 1
ATOM 1476 N N . ASN A 1 178 ? 4.771 -0.467 -5.917 1.00 90.00 178 ASN A N 1
ATOM 1477 C CA . ASN A 1 178 ? 5.855 0.112 -6.708 1.00 90.00 178 ASN A CA 1
ATOM 1478 C C . ASN A 1 178 ? 6.329 -0.824 -7.818 1.00 90.00 178 ASN A C 1
ATOM 1480 O O . ASN A 1 178 ? 6.616 -0.349 -8.911 1.00 90.00 178 ASN A O 1
ATOM 1484 N N . PHE A 1 179 ? 6.387 -2.134 -7.579 1.00 92.62 179 PHE A N 1
ATOM 1485 C CA . PHE A 1 179 ? 6.796 -3.078 -8.620 1.00 92.62 179 PHE A CA 1
ATOM 1486 C C . PHE A 1 179 ? 5.771 -3.191 -9.739 1.00 92.62 179 PHE A C 1
ATOM 1488 O O . PHE A 1 179 ? 6.165 -3.307 -10.892 1.00 92.62 179 PHE A O 1
ATOM 1495 N N . ARG A 1 180 ? 4.477 -3.062 -9.435 1.00 91.88 180 ARG A N 1
ATOM 1496 C CA . ARG A 1 180 ? 3.433 -2.970 -10.468 1.00 91.88 180 ARG A CA 1
ATOM 1497 C C . ARG A 1 180 ? 3.594 -1.721 -11.323 1.00 91.88 180 ARG A C 1
ATOM 1499 O O . ARG A 1 180 ? 3.581 -1.810 -12.543 1.00 91.88 180 ARG A O 1
ATOM 1506 N N . ILE A 1 181 ? 3.825 -0.570 -10.686 1.00 92.12 181 ILE A N 1
ATOM 1507 C CA . ILE A 1 181 ? 4.101 0.683 -11.401 1.00 92.12 181 ILE A CA 1
ATOM 1508 C C . ILE A 1 181 ? 5.361 0.539 -12.265 1.00 92.12 181 ILE A C 1
ATOM 1510 O O . ILE A 1 181 ? 5.365 0.951 -13.420 1.00 92.12 181 ILE A O 1
ATOM 1514 N N . ALA A 1 182 ? 6.425 -0.056 -11.725 1.00 93.88 182 ALA A N 1
ATOM 1515 C CA . ALA A 1 182 ? 7.661 -0.297 -12.459 1.00 93.88 182 ALA A CA 1
ATOM 1516 C C . ALA A 1 182 ? 7.449 -1.251 -13.646 1.00 93.88 182 ALA A C 1
ATOM 1518 O O . ALA A 1 182 ? 8.000 -1.011 -14.717 1.00 93.88 182 ALA A O 1
ATOM 1519 N N . ALA A 1 183 ? 6.630 -2.294 -13.487 1.00 95.12 183 ALA A N 1
ATOM 1520 C CA . ALA A 1 183 ? 6.274 -3.213 -14.562 1.00 95.12 183 ALA A CA 1
ATOM 1521 C C . ALA A 1 183 ? 5.558 -2.477 -15.702 1.00 95.12 183 ALA A C 1
ATOM 1523 O O . ALA A 1 183 ? 5.995 -2.554 -16.850 1.00 95.12 183 ALA A O 1
ATOM 1524 N N . ASP A 1 184 ? 4.521 -1.702 -15.377 1.00 93.94 184 ASP A N 1
ATOM 1525 C CA . ASP A 1 184 ? 3.761 -0.933 -16.363 1.00 93.94 184 ASP A CA 1
ATOM 1526 C C . ASP A 1 184 ? 4.656 0.095 -17.073 1.00 93.94 184 ASP A C 1
ATOM 1528 O O . ASP A 1 184 ? 4.684 0.154 -18.300 1.00 93.94 184 ASP A O 1
ATOM 1532 N N . LYS A 1 185 ? 5.475 0.846 -16.325 1.00 94.94 185 LYS A N 1
ATOM 1533 C CA . LYS A 1 185 ? 6.417 1.816 -16.907 1.00 94.94 185 LYS A CA 1
ATOM 1534 C C . LYS A 1 185 ? 7.488 1.165 -17.770 1.00 94.94 185 LYS A C 1
ATOM 1536 O O . LYS A 1 185 ? 7.833 1.715 -18.810 1.00 94.94 185 LYS A O 1
ATOM 1541 N N . THR A 1 186 ? 7.997 -0.000 -17.377 1.00 95.00 186 THR A N 1
ATOM 1542 C CA . THR A 1 186 ? 8.961 -0.760 -18.183 1.00 95.00 186 THR A CA 1
ATOM 1543 C C . THR A 1 186 ? 8.336 -1.184 -19.507 1.00 95.00 186 THR A C 1
ATOM 1545 O O . THR A 1 186 ? 8.943 -0.980 -20.557 1.00 95.00 186 THR A O 1
ATOM 1548 N N . ALA A 1 187 ? 7.118 -1.733 -19.473 1.00 93.50 187 ALA A N 1
ATOM 1549 C CA . ALA A 1 187 ? 6.399 -2.126 -20.679 1.00 93.50 187 ALA A CA 1
ATOM 1550 C C . ALA A 1 187 ? 6.158 -0.920 -21.605 1.00 93.50 187 ALA A C 1
ATOM 1552 O O . ALA A 1 187 ? 6.491 -0.983 -22.788 1.00 93.50 187 ALA A O 1
ATOM 1553 N N . THR A 1 188 ? 5.672 0.198 -21.058 1.00 94.19 188 THR A N 1
ATOM 1554 C CA . THR A 1 188 ? 5.442 1.440 -21.810 1.00 94.19 188 THR A CA 1
ATOM 1555 C C . THR A 1 188 ? 6.732 2.004 -22.405 1.00 94.19 188 THR A C 1
ATOM 1557 O O . THR A 1 188 ? 6.785 2.279 -23.602 1.00 94.19 188 THR A O 1
ATOM 1560 N N . PHE A 1 189 ? 7.802 2.102 -21.610 1.00 95.12 189 PHE A N 1
ATOM 1561 C CA . PHE A 1 189 ? 9.087 2.651 -22.046 1.00 95.12 189 PHE A CA 1
ATOM 1562 C C . PHE A 1 189 ? 9.636 1.926 -23.278 1.00 95.12 189 PHE A C 1
ATOM 1564 O O . PHE A 1 189 ? 10.119 2.564 -24.214 1.00 95.12 189 PHE A O 1
ATOM 1571 N N . ILE A 1 190 ? 9.548 0.594 -23.286 1.00 92.62 190 ILE A N 1
ATOM 1572 C CA . ILE A 1 190 ? 10.003 -0.247 -24.397 1.00 92.62 190 ILE A CA 1
ATOM 1573 C C . ILE A 1 190 ? 9.204 0.037 -25.664 1.00 92.62 190 ILE A C 1
ATOM 1575 O O . ILE A 1 190 ? 9.796 0.137 -26.737 1.00 92.62 190 ILE A O 1
ATOM 1579 N N . VAL A 1 191 ? 7.879 0.158 -25.551 1.00 91.81 191 VAL A N 1
ATOM 1580 C CA . VAL A 1 191 ? 6.999 0.442 -26.693 1.00 91.81 191 VAL A CA 1
ATOM 1581 C C . VAL A 1 191 ? 7.337 1.811 -27.282 1.00 91.81 191 VAL A C 1
ATOM 1583 O O . VAL A 1 191 ? 7.641 1.911 -28.474 1.00 91.81 191 VAL A O 1
ATOM 1586 N N . GLU A 1 192 ? 7.377 2.842 -26.439 1.00 93.56 192 GLU A N 1
ATOM 1587 C CA . GLU A 1 192 ? 7.621 4.233 -26.842 1.00 93.56 192 GLU A CA 1
ATOM 1588 C C . GLU A 1 192 ? 9.024 4.446 -27.431 1.00 93.56 192 GLU A C 1
ATOM 1590 O O . GLU A 1 192 ? 9.201 5.194 -28.393 1.00 93.56 192 GLU A O 1
ATOM 1595 N N . ASN A 1 193 ? 10.035 3.747 -26.905 1.00 92.00 193 ASN A N 1
ATOM 1596 C CA . ASN A 1 193 ? 11.435 3.904 -27.315 1.00 92.00 193 ASN A CA 1
ATOM 1597 C C . ASN A 1 193 ? 11.943 2.759 -28.202 1.00 92.00 193 ASN A C 1
ATOM 1599 O O . ASN A 1 193 ? 13.146 2.649 -28.449 1.00 92.00 193 ASN A O 1
ATOM 1603 N N . SER A 1 194 ? 11.047 1.919 -28.720 1.00 88.25 194 SER A N 1
ATOM 1604 C CA . SER A 1 194 ? 11.378 0.721 -29.506 1.00 88.25 194 SER A CA 1
ATOM 1605 C C . SER A 1 194 ? 12.321 0.991 -30.689 1.00 88.25 194 SER A C 1
ATOM 1607 O O . SER A 1 194 ? 13.199 0.168 -30.973 1.00 88.25 194 SER A O 1
ATOM 1609 N N . HIS A 1 195 ? 12.182 2.155 -31.333 1.00 88.12 195 HIS A N 1
ATOM 1610 C CA . HIS A 1 195 ? 13.005 2.626 -32.453 1.00 88.12 195 HIS A CA 1
ATOM 1611 C C . HIS A 1 195 ? 14.396 3.140 -32.037 1.00 88.12 195 HIS A C 1
ATOM 1613 O O . HIS A 1 195 ? 15.314 3.180 -32.852 1.00 88.12 195 HIS A O 1
ATOM 1619 N N . ARG A 1 196 ? 14.573 3.524 -30.768 1.00 89.75 196 ARG A N 1
ATOM 1620 C CA . ARG A 1 196 ? 15.833 4.067 -30.230 1.00 89.75 196 ARG A CA 1
ATOM 1621 C C . ARG A 1 196 ? 16.685 3.007 -29.556 1.00 89.75 196 ARG A C 1
ATOM 1623 O O . ARG A 1 196 ? 17.904 3.147 -29.515 1.00 89.75 196 ARG A O 1
ATOM 1630 N N . ILE A 1 197 ? 16.047 1.976 -29.008 1.00 90.12 197 ILE A N 1
ATOM 1631 C CA . ILE A 1 197 ? 16.710 0.860 -28.335 1.00 90.12 197 ILE A CA 1
ATOM 1632 C C . ILE A 1 197 ? 17.399 -0.022 -29.389 1.00 90.12 197 ILE A C 1
ATOM 1634 O O . ILE A 1 197 ? 16.764 -0.475 -30.340 1.00 90.12 197 ILE A O 1
ATOM 1638 N N . LYS A 1 198 ? 18.691 -0.303 -29.205 1.00 88.12 198 LYS A N 1
ATOM 1639 C CA . LYS A 1 198 ? 19.544 -1.099 -30.112 1.00 88.12 198 LYS A CA 1
ATOM 1640 C C . LYS A 1 198 ? 19.654 -2.583 -29.746 1.00 88.12 198 LYS A C 1
ATOM 1642 O O . LYS A 1 198 ? 20.461 -3.300 -30.322 1.00 88.12 198 LYS A O 1
ATOM 1647 N N . LEU A 1 199 ? 18.867 -3.039 -28.780 1.00 85.31 199 LEU A N 1
ATOM 1648 C CA . LEU A 1 199 ? 18.865 -4.431 -28.332 1.00 85.31 199 LEU A CA 1
ATOM 1649 C C . LEU A 1 199 ? 18.204 -5.374 -29.351 1.00 85.31 199 LEU A C 1
ATOM 1651 O O . LEU A 1 199 ? 17.373 -4.948 -30.162 1.00 85.31 199 LEU A O 1
ATOM 1655 N N . GLY A 1 200 ? 18.528 -6.667 -29.281 1.00 79.62 200 GLY A N 1
ATOM 1656 C CA . GLY A 1 200 ? 17.875 -7.689 -30.095 1.00 79.62 200 GLY A CA 1
ATOM 1657 C C . GLY A 1 200 ? 16.375 -7.809 -29.791 1.00 79.62 200 GLY A C 1
ATOM 1658 O O . GLY A 1 200 ? 15.899 -7.428 -28.722 1.00 79.62 200 GLY A O 1
ATOM 1659 N N . ARG A 1 201 ? 15.592 -8.376 -30.721 1.00 75.50 201 ARG A N 1
ATOM 1660 C CA . ARG A 1 201 ? 14.122 -8.496 -30.580 1.00 75.50 201 ARG A CA 1
ATOM 1661 C C . ARG A 1 201 ? 13.692 -9.199 -29.283 1.00 75.50 201 ARG A C 1
ATOM 1663 O O . ARG A 1 201 ? 12.712 -8.788 -28.673 1.00 75.50 201 ARG A O 1
ATOM 1670 N N . LEU A 1 202 ? 14.429 -10.225 -28.853 1.00 67.69 202 LEU A N 1
ATOM 1671 C CA . LEU A 1 202 ? 14.160 -10.963 -27.610 1.00 67.69 202 LEU A CA 1
ATOM 1672 C C . LEU A 1 202 ? 14.468 -10.131 -26.356 1.00 67.69 202 LEU A C 1
ATOM 1674 O O . LEU A 1 202 ? 13.724 -10.177 -25.377 1.00 67.69 202 LEU A O 1
ATOM 1678 N N . GLU A 1 203 ? 15.526 -9.325 -26.402 1.00 75.56 203 GLU A N 1
ATOM 1679 C CA . GLU A 1 203 ? 15.938 -8.431 -25.315 1.00 75.56 203 GLU A CA 1
ATOM 1680 C C . GLU A 1 203 ? 15.011 -7.214 -25.176 1.00 75.56 203 GLU A C 1
ATOM 1682 O O . GLU A 1 203 ? 14.881 -6.659 -24.088 1.00 75.56 203 GLU A O 1
ATOM 1687 N N . LYS A 1 204 ? 14.308 -6.844 -26.255 1.00 77.44 204 LYS A N 1
ATOM 1688 C CA . LYS A 1 204 ? 13.237 -5.833 -26.269 1.00 77.44 204 LYS A CA 1
ATOM 1689 C C . LYS A 1 204 ? 11.903 -6.333 -25.703 1.00 77.44 204 LYS A C 1
ATOM 1691 O O . LYS A 1 204 ? 10.919 -5.606 -25.757 1.00 77.44 204 LYS A O 1
ATOM 1696 N N . THR A 1 205 ? 11.820 -7.550 -25.170 1.00 85.88 205 THR A N 1
ATOM 1697 C CA . THR A 1 205 ? 10.622 -7.971 -24.425 1.00 85.88 205 THR A CA 1
ATOM 1698 C C . THR A 1 205 ? 10.660 -7.393 -23.007 1.00 85.88 205 THR A C 1
ATOM 1700 O O . THR A 1 205 ? 11.733 -7.383 -22.401 1.00 85.88 205 THR A O 1
ATOM 1703 N N . PRO A 1 206 ? 9.527 -6.966 -22.417 1.00 84.56 206 PRO A N 1
ATOM 1704 C CA . PRO A 1 206 ? 9.514 -6.427 -21.054 1.00 84.56 206 PRO A CA 1
ATOM 1705 C C . PRO A 1 206 ? 10.150 -7.358 -20.019 1.00 84.56 206 PRO A C 1
ATOM 1707 O O . PRO A 1 206 ? 10.910 -6.914 -19.158 1.00 84.56 206 PRO A O 1
ATOM 1710 N N . LEU A 1 207 ? 9.919 -8.667 -20.160 1.00 87.62 207 LEU A N 1
ATOM 1711 C CA . LEU A 1 207 ? 10.519 -9.675 -19.295 1.00 87.62 207 LEU A CA 1
ATOM 1712 C C . LEU A 1 207 ? 12.043 -9.687 -19.386 1.00 87.62 207 LEU A C 1
ATOM 1714 O O . LEU A 1 207 ? 12.688 -9.810 -18.354 1.00 87.62 207 LEU A O 1
ATOM 1718 N N . MET A 1 208 ? 12.653 -9.592 -20.565 1.00 87.94 208 MET A N 1
ATOM 1719 C CA . MET A 1 208 ? 14.120 -9.594 -20.671 1.00 87.94 208 MET A CA 1
ATOM 1720 C C . MET A 1 208 ? 14.716 -8.231 -20.321 1.00 87.94 208 MET A C 1
ATOM 1722 O O . MET A 1 208 ? 15.726 -8.154 -19.617 1.00 87.94 208 MET A O 1
ATOM 1726 N N . PHE A 1 209 ? 14.046 -7.161 -20.742 1.00 91.44 209 PHE A N 1
ATOM 1727 C CA . PHE A 1 209 ? 14.516 -5.792 -20.604 1.00 91.44 209 PHE A CA 1
ATOM 1728 C C . PHE A 1 209 ? 14.643 -5.332 -19.144 1.00 91.44 209 PHE A C 1
ATOM 1730 O O . PHE A 1 209 ? 15.495 -4.507 -18.813 1.00 91.44 209 PHE A O 1
ATOM 1737 N N . ILE A 1 210 ? 13.847 -5.896 -18.231 1.00 91.56 210 ILE A N 1
ATOM 1738 C CA . ILE A 1 210 ? 13.879 -5.530 -16.809 1.00 91.56 210 ILE A CA 1
ATOM 1739 C C . ILE A 1 210 ? 15.257 -5.729 -16.152 1.00 91.56 210 ILE A C 1
ATOM 1741 O O . ILE A 1 210 ? 15.594 -5.043 -15.190 1.00 91.56 210 ILE A O 1
ATOM 1745 N N . ASN A 1 211 ? 16.106 -6.606 -16.696 1.00 90.75 211 ASN A N 1
ATOM 1746 C CA . ASN A 1 211 ? 17.483 -6.746 -16.222 1.00 90.75 211 ASN A CA 1
ATOM 1747 C C . ASN A 1 211 ? 18.282 -5.442 -16.402 1.00 90.75 211 ASN A C 1
ATOM 1749 O O . ASN A 1 211 ? 19.024 -5.051 -15.501 1.00 90.75 211 ASN A O 1
ATOM 1753 N N . TYR A 1 212 ? 18.083 -4.728 -17.516 1.00 91.38 212 TYR A N 1
ATOM 1754 C CA . TYR A 1 212 ? 18.710 -3.426 -17.761 1.00 91.38 212 TYR A CA 1
ATOM 1755 C C . TYR A 1 212 ? 18.148 -2.347 -16.838 1.00 91.38 212 TYR A C 1
ATOM 1757 O O . TYR A 1 212 ? 18.909 -1.509 -16.369 1.00 91.38 212 TYR A O 1
ATOM 1765 N N . VAL A 1 213 ? 16.851 -2.401 -16.512 1.00 91.69 213 VAL A N 1
ATOM 1766 C CA . VAL A 1 213 ? 16.230 -1.516 -15.509 1.00 91.69 213 VAL A CA 1
ATOM 1767 C C . VAL A 1 213 ? 16.919 -1.674 -14.153 1.00 91.69 213 VAL A C 1
ATOM 1769 O O . VAL A 1 213 ? 17.351 -0.690 -13.557 1.00 91.69 213 VAL A O 1
ATOM 1772 N N . PHE A 1 214 ? 17.108 -2.907 -13.683 1.00 88.88 214 PHE A N 1
ATOM 1773 C CA . PHE A 1 214 ? 17.818 -3.141 -12.425 1.00 88.88 214 PHE A CA 1
ATOM 1774 C C . PHE A 1 214 ? 19.288 -2.731 -12.501 1.00 88.88 214 PHE A C 1
ATOM 1776 O O . PHE A 1 214 ? 19.802 -2.152 -11.550 1.00 88.88 214 PHE A O 1
ATOM 1783 N N . ASN A 1 215 ? 19.977 -3.011 -13.607 1.00 89.19 215 ASN A N 1
ATOM 1784 C CA . ASN A 1 215 ? 21.376 -2.616 -13.761 1.00 89.19 215 ASN A CA 1
ATOM 1785 C C . ASN A 1 215 ? 21.536 -1.091 -13.795 1.00 89.19 215 ASN A C 1
ATOM 1787 O O . ASN A 1 215 ? 22.447 -0.573 -13.159 1.00 89.19 215 ASN A O 1
ATOM 1791 N N . ALA A 1 216 ? 20.619 -0.371 -14.445 1.00 90.06 216 ALA A N 1
ATOM 1792 C CA . ALA A 1 216 ? 20.571 1.087 -14.426 1.00 90.06 216 ALA A CA 1
ATOM 1793 C C . ALA A 1 216 ? 20.340 1.630 -13.011 1.00 90.06 216 ALA A C 1
ATOM 1795 O O . ALA A 1 216 ? 21.032 2.553 -12.595 1.00 90.06 216 ALA A O 1
ATOM 1796 N N . ALA A 1 217 ? 19.420 1.030 -12.248 1.00 87.50 217 ALA A N 1
ATOM 1797 C CA . ALA A 1 217 ? 19.164 1.418 -10.860 1.00 87.50 217 ALA A CA 1
ATOM 1798 C C . ALA A 1 217 ? 20.385 1.216 -9.949 1.00 87.50 217 ALA A C 1
ATOM 1800 O O . ALA A 1 217 ? 20.580 1.982 -9.010 1.00 87.50 217 ALA A O 1
ATOM 1801 N N . LEU A 1 218 ? 21.205 0.204 -10.239 1.00 84.50 218 LEU A N 1
ATOM 1802 C CA . LEU A 1 218 ? 22.421 -0.139 -9.492 1.00 84.50 218 LEU A CA 1
ATOM 1803 C C . LEU A 1 218 ? 23.664 0.621 -9.969 1.00 84.50 218 LEU A C 1
ATOM 1805 O O . LEU A 1 218 ? 24.708 0.561 -9.314 1.00 84.50 218 LEU A O 1
ATOM 1809 N N . ASN A 1 219 ? 23.573 1.325 -11.099 1.00 76.38 219 ASN A N 1
ATOM 1810 C CA . ASN A 1 219 ? 24.692 2.036 -11.698 1.00 76.38 219 ASN A CA 1
ATOM 1811 C C . ASN A 1 219 ? 25.016 3.297 -10.878 1.00 76.38 219 ASN A C 1
ATOM 1813 O O . ASN A 1 219 ? 24.491 4.379 -11.129 1.00 76.38 219 ASN A O 1
ATOM 1817 N N . GLY A 1 220 ? 25.842 3.119 -9.848 1.00 63.44 220 GLY A N 1
ATOM 1818 C CA . GLY A 1 220 ? 26.126 4.110 -8.804 1.00 63.44 220 GLY A CA 1
ATOM 1819 C C . GLY A 1 220 ? 26.661 3.502 -7.501 1.00 63.44 220 GLY A C 1
ATOM 1820 O O . GLY A 1 220 ? 27.100 4.240 -6.627 1.00 63.44 220 GLY A O 1
ATOM 1821 N N . GLY A 1 221 ? 26.661 2.168 -7.375 1.00 56.09 221 GLY A N 1
ATOM 1822 C CA . GLY A 1 221 ? 27.457 1.428 -6.387 1.00 56.09 221 GLY A CA 1
ATOM 1823 C C . GLY A 1 221 ? 26.840 1.271 -4.996 1.00 56.09 221 GLY A C 1
ATOM 1824 O O . GLY A 1 221 ? 27.230 0.359 -4.277 1.00 56.09 221 GLY A O 1
ATOM 1825 N N . ASP A 1 222 ? 25.847 2.079 -4.624 1.00 63.59 222 ASP A N 1
ATOM 1826 C CA . ASP A 1 222 ? 25.186 1.950 -3.321 1.00 63.59 222 ASP A CA 1
ATOM 1827 C C . ASP A 1 222 ? 23.880 1.147 -3.428 1.00 63.59 222 ASP A C 1
ATOM 1829 O O . ASP A 1 222 ? 22.777 1.684 -3.578 1.00 63.59 222 ASP A O 1
ATOM 1833 N N . THR A 1 223 ? 24.015 -0.177 -3.360 1.00 61.88 223 THR A N 1
ATOM 1834 C CA . THR A 1 223 ? 22.882 -1.110 -3.368 1.00 61.88 223 THR A CA 1
ATOM 1835 C C . THR A 1 223 ? 21.987 -0.971 -2.134 1.00 61.88 223 THR A C 1
ATOM 1837 O O . THR A 1 223 ? 20.823 -1.365 -2.184 1.00 61.88 223 THR A O 1
ATOM 1840 N N . GLU A 1 224 ? 22.487 -0.392 -1.037 1.00 59.03 224 GLU A N 1
ATOM 1841 C CA . GLU A 1 224 ? 21.743 -0.230 0.219 1.00 59.03 224 GLU A CA 1
ATOM 1842 C C . GLU A 1 224 ? 20.747 0.940 0.172 1.00 59.03 224 GLU A C 1
ATOM 1844 O O . GLU A 1 224 ? 19.801 0.995 0.966 1.00 59.03 224 GLU A O 1
ATOM 1849 N N . ARG A 1 225 ? 20.907 1.863 -0.789 1.00 62.22 225 ARG A N 1
ATOM 1850 C CA . ARG A 1 225 ? 20.025 3.032 -0.967 1.00 62.22 225 ARG A CA 1
ATOM 1851 C C . ARG A 1 225 ? 18.891 2.836 -1.963 1.00 62.22 225 ARG A C 1
ATOM 1853 O O . ARG A 1 225 ? 17.997 3.685 -2.034 1.00 62.22 225 ARG A O 1
ATOM 1860 N N . ILE A 1 226 ? 18.892 1.751 -2.730 1.00 75.38 226 ILE A N 1
ATOM 1861 C CA . ILE A 1 226 ? 17.895 1.542 -3.780 1.00 75.38 226 ILE A CA 1
ATOM 1862 C C . ILE A 1 226 ? 16.579 1.085 -3.149 1.00 75.38 226 ILE A C 1
ATOM 1864 O O . ILE A 1 226 ? 16.475 0.018 -2.547 1.00 75.38 226 ILE A O 1
ATOM 1868 N N . ARG A 1 227 ? 15.546 1.920 -3.281 1.00 81.69 227 ARG A N 1
ATOM 1869 C CA . ARG A 1 227 ? 14.195 1.650 -2.772 1.00 81.69 227 ARG A CA 1
ATOM 1870 C C . ARG A 1 227 ? 13.284 1.234 -3.929 1.00 81.69 227 ARG A C 1
ATOM 1872 O O . ARG A 1 227 ? 13.515 1.680 -5.048 1.00 81.69 227 ARG A O 1
ATOM 1879 N N . PRO A 1 228 ? 12.203 0.467 -3.695 1.00 85.94 228 PRO A N 1
ATOM 1880 C CA . PRO A 1 228 ? 11.217 0.140 -4.731 1.00 85.94 228 PRO A CA 1
ATOM 1881 C C . PRO A 1 228 ? 10.701 1.379 -5.475 1.00 85.94 228 PRO A C 1
ATOM 1883 O O . PRO A 1 228 ? 10.522 1.349 -6.688 1.00 85.94 228 PRO A O 1
ATOM 1886 N N . GLY A 1 229 ? 10.554 2.495 -4.750 1.00 85.19 229 GLY A N 1
ATOM 1887 C CA . GLY A 1 229 ? 10.201 3.804 -5.304 1.00 85.19 229 GLY A CA 1
ATOM 1888 C C . GLY A 1 229 ? 11.181 4.352 -6.354 1.00 85.19 229 GLY A C 1
ATOM 1889 O O . GLY A 1 229 ? 10.800 5.177 -7.180 1.00 85.19 229 GLY A O 1
ATOM 1890 N N . SER A 1 230 ? 12.441 3.906 -6.352 1.00 86.81 230 SER A N 1
ATOM 1891 C CA . SER A 1 230 ? 13.480 4.360 -7.283 1.00 86.81 230 SER A CA 1
ATOM 1892 C C . SER A 1 230 ? 13.237 3.881 -8.714 1.00 86.81 230 SER A C 1
ATOM 1894 O O . SER A 1 230 ? 13.548 4.619 -9.638 1.00 86.81 230 SER A O 1
ATOM 1896 N N . ILE A 1 231 ? 12.654 2.691 -8.897 1.00 89.56 231 ILE A N 1
ATOM 1897 C CA . ILE A 1 231 ? 12.363 2.109 -10.222 1.00 89.56 231 ILE A CA 1
ATOM 1898 C C . ILE A 1 231 ? 10.899 2.281 -10.652 1.00 89.56 231 ILE A C 1
ATOM 1900 O O . ILE A 1 231 ? 10.504 1.779 -11.703 1.00 89.56 231 ILE A O 1
ATOM 1904 N N . SER A 1 232 ? 10.082 2.964 -9.844 1.00 90.94 232 SER A N 1
ATOM 1905 C CA . SER A 1 232 ? 8.661 3.220 -10.117 1.00 90.94 232 SER A CA 1
ATOM 1906 C C . SER A 1 232 ? 8.342 4.693 -10.419 1.00 90.94 232 SER A C 1
ATOM 1908 O O . SER A 1 232 ? 7.235 5.002 -10.858 1.00 90.94 232 SER A O 1
ATOM 1910 N N . ASN A 1 233 ? 9.279 5.623 -10.214 1.00 89.94 233 ASN A N 1
ATOM 1911 C CA . ASN A 1 233 ? 9.062 7.054 -10.467 1.00 89.94 233 ASN A CA 1
ATOM 1912 C C . ASN A 1 233 ? 9.330 7.445 -11.936 1.00 89.94 233 ASN A C 1
ATOM 1914 O O . ASN A 1 233 ? 9.949 6.694 -12.681 1.00 89.94 233 ASN A O 1
ATOM 1918 N N . ASP A 1 234 ? 8.816 8.599 -12.377 1.00 92.06 234 ASP A N 1
ATOM 1919 C CA . ASP A 1 234 ? 8.981 9.092 -13.761 1.00 92.06 234 ASP A CA 1
ATOM 1920 C C . ASP A 1 234 ? 10.426 9.451 -14.103 1.00 92.06 234 ASP A C 1
ATOM 1922 O O . ASP A 1 234 ? 10.915 9.049 -15.154 1.00 92.06 234 ASP A O 1
ATOM 1926 N N . TYR A 1 235 ? 11.123 10.122 -13.182 1.00 91.88 235 TYR A N 1
ATOM 1927 C CA . TYR A 1 235 ? 12.510 10.557 -13.364 1.00 91.88 235 TYR A CA 1
ATOM 1928 C C . TYR A 1 235 ? 13.445 9.402 -13.749 1.00 91.88 235 TYR A C 1
ATOM 1930 O O . TYR A 1 235 ? 14.347 9.557 -14.573 1.00 91.88 235 TYR A O 1
ATOM 1938 N N . PHE A 1 236 ? 13.204 8.209 -13.205 1.00 93.94 236 PHE A N 1
ATOM 1939 C CA . PHE A 1 236 ? 13.961 7.023 -13.568 1.00 93.94 236 PHE A CA 1
ATOM 1940 C C . PHE A 1 236 ? 13.848 6.689 -15.062 1.00 93.94 236 PHE A C 1
ATOM 1942 O O . PHE A 1 236 ? 14.864 6.424 -15.698 1.00 93.94 236 PHE A O 1
ATOM 1949 N N . TYR A 1 237 ? 12.643 6.724 -15.635 1.00 94.75 237 TYR A N 1
ATOM 1950 C CA . TYR A 1 237 ? 12.413 6.359 -17.038 1.00 94.75 237 TYR A CA 1
ATOM 1951 C C . TYR A 1 237 ? 12.670 7.510 -18.010 1.00 94.75 237 TYR A C 1
ATOM 1953 O O . TYR A 1 237 ? 12.984 7.246 -19.166 1.00 94.75 237 TYR A O 1
ATOM 1961 N N . SER A 1 238 ? 12.577 8.766 -17.567 1.00 94.00 238 SER A N 1
ATOM 1962 C CA . SER A 1 238 ? 12.882 9.921 -18.415 1.00 94.00 238 SER A CA 1
ATOM 1963 C C . SER A 1 238 ? 14.378 10.248 -18.462 1.00 94.00 238 SER A C 1
ATOM 1965 O O . SER A 1 238 ? 14.871 10.638 -19.514 1.00 94.00 238 SER A O 1
ATOM 1967 N N . GLU A 1 239 ? 15.115 10.037 -17.363 1.00 93.00 239 GLU A N 1
ATOM 1968 C CA . GLU A 1 239 ? 16.512 10.482 -17.236 1.00 93.00 239 GLU A CA 1
ATOM 1969 C C . GLU A 1 239 ? 17.493 9.335 -16.964 1.00 93.00 239 GLU A C 1
ATOM 1971 O O . GLU A 1 239 ? 18.421 9.106 -17.746 1.00 93.00 239 GLU A O 1
ATOM 1976 N N . ILE A 1 240 ? 17.304 8.590 -15.866 1.00 92.31 240 ILE A N 1
ATOM 1977 C CA . ILE A 1 240 ? 18.306 7.622 -15.374 1.00 92.31 240 ILE A CA 1
ATOM 1978 C C . I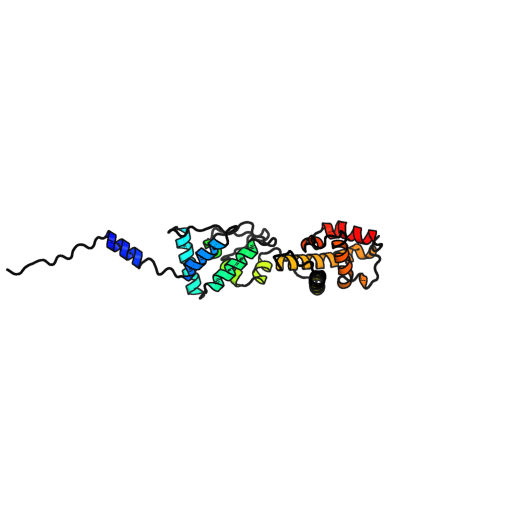LE A 1 240 ? 18.495 6.471 -16.364 1.00 92.31 240 ILE A C 1
ATOM 1980 O O . ILE A 1 240 ? 19.618 6.185 -16.791 1.00 92.31 240 ILE A O 1
ATOM 1984 N N . LEU A 1 241 ? 17.401 5.808 -16.735 1.00 93.69 241 LEU A N 1
ATOM 1985 C CA . LEU A 1 241 ? 17.413 4.643 -17.606 1.00 93.69 241 LEU A CA 1
ATOM 1986 C C . LEU A 1 241 ? 17.899 5.000 -19.022 1.00 93.69 241 LEU A C 1
ATOM 1988 O O . LEU A 1 241 ? 18.843 4.350 -19.474 1.00 93.69 241 LEU A O 1
ATOM 1992 N N . PRO A 1 242 ? 17.384 6.040 -19.712 1.00 94.44 242 PRO A N 1
ATOM 1993 C CA . PRO A 1 242 ? 17.931 6.459 -21.003 1.00 94.44 242 PRO A CA 1
ATOM 1994 C C . PRO A 1 242 ? 19.419 6.802 -20.943 1.00 94.44 242 PRO A C 1
ATOM 1996 O O . PRO A 1 242 ? 20.176 6.395 -21.823 1.00 94.44 242 PRO A O 1
ATOM 1999 N N . THR A 1 243 ? 19.862 7.505 -19.897 1.00 93.62 243 THR A N 1
ATOM 2000 C CA . THR A 1 243 ? 21.279 7.851 -19.719 1.00 93.62 243 THR A CA 1
ATOM 2001 C C . THR A 1 243 ? 22.141 6.602 -19.576 1.00 93.62 243 THR A C 1
ATOM 2003 O O . THR A 1 243 ? 23.181 6.496 -20.227 1.00 93.62 243 THR A O 1
ATOM 2006 N N . TYR A 1 244 ? 21.710 5.633 -18.762 1.00 94.12 244 TYR A N 1
ATOM 2007 C CA . TYR A 1 244 ? 22.385 4.343 -18.639 1.00 94.12 244 TYR A CA 1
ATOM 2008 C C . TYR A 1 244 ? 22.461 3.619 -19.986 1.00 94.12 244 TYR A C 1
ATOM 2010 O O . TYR A 1 244 ? 23.541 3.189 -20.392 1.00 94.12 244 TYR A O 1
ATOM 2018 N N . LEU A 1 245 ? 21.341 3.516 -20.703 1.00 94.19 245 LEU A N 1
ATOM 2019 C CA . LEU A 1 245 ? 21.284 2.799 -21.975 1.00 94.19 245 LEU A CA 1
ATOM 2020 C C . LEU A 1 245 ? 22.180 3.451 -23.034 1.00 94.19 245 LEU A C 1
ATOM 2022 O O . LEU A 1 245 ? 22.908 2.740 -23.718 1.00 94.19 245 LEU A O 1
ATOM 2026 N N . LYS A 1 246 ? 22.194 4.786 -23.134 1.00 93.94 246 LYS A N 1
ATOM 2027 C CA . LYS A 1 246 ? 23.082 5.521 -24.052 1.00 93.94 246 LYS A CA 1
ATOM 2028 C C . LYS A 1 246 ? 24.555 5.319 -23.714 1.00 93.94 246 LYS A C 1
ATOM 2030 O O . LYS A 1 246 ? 25.337 4.988 -24.599 1.00 93.94 246 LYS A O 1
ATOM 2035 N N . LYS A 1 247 ? 24.929 5.454 -22.434 1.00 93.00 247 LYS A N 1
ATOM 2036 C CA . LYS A 1 247 ? 26.314 5.240 -21.970 1.00 93.00 247 LYS A CA 1
ATOM 2037 C C . LYS A 1 247 ? 26.838 3.843 -22.307 1.00 93.00 247 LYS A C 1
ATOM 2039 O O . LYS A 1 247 ? 28.026 3.693 -22.555 1.00 93.00 247 LYS A O 1
ATOM 2044 N N . ASN A 1 248 ? 25.957 2.846 -22.333 1.00 92.25 248 ASN A N 1
ATOM 2045 C CA . ASN A 1 248 ? 26.304 1.460 -22.645 1.00 92.25 248 ASN A CA 1
ATOM 2046 C C . ASN A 1 248 ? 26.003 1.069 -24.106 1.00 92.25 248 ASN A C 1
ATOM 2048 O O . ASN A 1 248 ? 26.035 -0.109 -24.442 1.00 92.25 248 ASN A O 1
ATOM 2052 N N . GLY A 1 249 ? 25.679 2.027 -24.983 1.00 91.00 249 GLY A N 1
ATOM 2053 C CA . GLY A 1 249 ? 25.431 1.766 -26.405 1.00 91.00 249 GLY A CA 1
ATOM 2054 C C . GLY A 1 249 ? 24.121 1.030 -26.723 1.00 91.00 249 GLY A C 1
ATOM 2055 O O . GLY A 1 249 ? 23.888 0.670 -27.875 1.00 91.00 249 GLY A O 1
ATOM 2056 N N . PHE A 1 250 ? 23.232 0.839 -25.746 1.00 91.75 250 PHE A N 1
ATOM 2057 C CA . PHE A 1 250 ? 21.936 0.174 -25.918 1.00 91.75 250 PHE A CA 1
ATOM 2058 C C . PHE A 1 250 ? 20.839 1.096 -26.466 1.00 91.75 250 PHE A C 1
ATOM 2060 O O . PHE A 1 250 ? 19.748 0.619 -26.784 1.00 91.75 250 PHE A O 1
ATOM 2067 N N . MET A 1 251 ? 21.090 2.403 -26.578 1.00 92.88 251 MET A N 1
ATOM 2068 C CA . MET A 1 251 ? 20.126 3.391 -27.072 1.00 92.88 251 MET A CA 1
ATOM 2069 C C . MET A 1 251 ? 20.814 4.526 -27.845 1.00 92.88 251 MET A C 1
ATOM 2071 O O . MET A 1 251 ? 21.942 4.888 -27.517 1.00 92.88 251 MET A O 1
ATOM 2075 N N . ASN A 1 252 ? 20.122 5.070 -28.856 1.00 84.56 252 ASN A N 1
ATOM 2076 C CA . ASN A 1 252 ? 20.463 6.328 -29.545 1.00 84.56 252 ASN A CA 1
ATOM 2077 C C . ASN A 1 252 ? 19.998 7.574 -28.763 1.00 84.56 252 ASN A C 1
ATOM 2079 O O . ASN A 1 252 ? 18.789 7.690 -28.421 1.00 84.56 252 ASN A O 1
#